Protein AF-A0A2J4ZFV8-F1 (afdb_monomer_lite)

pLDDT: mean 91.6, std 4.91, range [65.31, 98.19]

Foldseek 3Di:
DDPVVVVLVQLVVLLVLLVVQLVVVVVPFQCVVPPPVRVVLHCSVVLLVVLLVCLVLLLLQQQLQLQCVQVCCVVCVVPQCVVLVVLVAQSLLVLLQAAALLSCSLVSSVVSRPPQPLSSCLNNPQSNNQNHCLQRPLLQSCVVPDDPVCLLVSLVVSLLSLLCSLVSSLVVLVCLQVVQDDDPNHGRHRDNCNSVSNCRVSNVVSVVSVVCCVPPVVVSSVVSVVSSVVSSVSSNVSSVQLVCCVPVVDNPDPRGDHQDDDPPDDPPPDQHNSNSSNVSSVSSSRVSSVVVD

Structure (mmCIF, N/CA/C/O backbone):
data_AF-A0A2J4ZFV8-F1
#
_entry.id   AF-A0A2J4ZFV8-F1
#
loop_
_atom_site.group_PDB
_atom_site.id
_atom_site.type_symbol
_atom_site.label_atom_id
_atom_site.label_alt_id
_atom_site.label_comp_id
_atom_site.label_asym_id
_atom_site.label_entity_id
_atom_site.label_seq_id
_atom_site.pdbx_PDB_ins_code
_atom_site.Cartn_x
_atom_site.Cartn_y
_atom_site.Cartn_z
_atom_site.occupancy
_atom_site.B_iso_or_equiv
_atom_site.auth_seq_id
_atom_site.auth_comp_id
_atom_site.auth_asym_id
_atom_site.auth_atom_id
_atom_site.pdbx_PDB_model_num
ATOM 1 N N . MET A 1 1 ? 9.211 25.658 -0.545 1.00 65.31 1 MET A N 1
ATOM 2 C CA . MET A 1 1 ? 8.598 24.538 0.184 1.00 65.31 1 MET A CA 1
ATOM 3 C C . MET A 1 1 ? 7.891 23.654 -0.813 1.00 65.31 1 MET A C 1
ATOM 5 O O . MET A 1 1 ? 7.151 24.180 -1.642 1.00 65.31 1 MET A O 1
ATOM 9 N N . GLY A 1 2 ? 8.170 22.357 -0.785 1.00 84.69 2 GLY A N 1
ATOM 10 C CA . GLY A 1 2 ? 7.476 21.394 -1.640 1.00 84.69 2 GLY A CA 1
ATOM 11 C C . GLY A 1 2 ? 6.013 21.230 -1.218 1.00 84.69 2 GLY A C 1
ATOM 12 O O . GLY A 1 2 ? 5.657 21.511 -0.075 1.00 84.69 2 GLY A O 1
ATOM 13 N N . ILE A 1 3 ? 5.162 20.732 -2.118 1.00 86.56 3 ILE A N 1
ATOM 14 C CA . ILE A 1 3 ? 3.752 20.431 -1.801 1.00 86.56 3 ILE A CA 1
ATOM 15 C C . ILE A 1 3 ? 3.657 19.465 -0.610 1.00 86.56 3 ILE A C 1
ATOM 17 O O . ILE A 1 3 ? 2.840 19.675 0.281 1.00 86.56 3 ILE A O 1
ATOM 21 N N . ASN A 1 4 ? 4.537 18.458 -0.554 1.00 85.56 4 ASN A N 1
ATOM 22 C CA . ASN A 1 4 ? 4.599 17.506 0.556 1.00 85.56 4 ASN A CA 1
ATOM 23 C C . ASN A 1 4 ? 4.828 18.200 1.909 1.00 85.56 4 ASN A C 1
ATOM 25 O O . ASN A 1 4 ? 4.120 17.932 2.871 1.00 85.56 4 ASN A O 1
ATOM 29 N N . GLU A 1 5 ? 5.769 19.146 1.978 1.00 91.31 5 GLU A N 1
ATOM 30 C CA . GLU A 1 5 ? 6.035 19.895 3.211 1.00 91.31 5 GLU A CA 1
ATOM 31 C C . GLU A 1 5 ? 4.803 20.690 3.644 1.00 91.31 5 GLU A C 1
ATOM 33 O O . GLU A 1 5 ? 4.450 20.679 4.817 1.00 91.31 5 GLU A O 1
ATOM 38 N N . ILE A 1 6 ? 4.116 21.340 2.699 1.00 93.56 6 ILE A N 1
ATOM 39 C CA . ILE A 1 6 ? 2.893 22.103 2.980 1.00 93.56 6 ILE A CA 1
ATOM 40 C C . ILE A 1 6 ? 1.808 21.191 3.563 1.00 93.56 6 ILE A C 1
ATOM 42 O O . ILE A 1 6 ? 1.222 21.531 4.589 1.00 93.56 6 ILE A O 1
ATOM 46 N N . ILE A 1 7 ? 1.568 20.030 2.946 1.00 92.44 7 ILE A N 1
ATOM 47 C CA . ILE A 1 7 ? 0.600 19.040 3.441 1.00 92.44 7 ILE A CA 1
ATOM 48 C C . ILE A 1 7 ? 0.978 18.602 4.860 1.00 92.44 7 ILE A C 1
ATOM 50 O O . ILE A 1 7 ? 0.136 18.634 5.757 1.00 92.44 7 ILE A O 1
ATOM 54 N N . MET A 1 8 ? 2.251 18.279 5.088 1.00 94.62 8 MET A N 1
ATOM 55 C CA . MET A 1 8 ? 2.749 17.886 6.405 1.00 94.62 8 MET A CA 1
ATOM 56 C C . MET A 1 8 ? 2.551 18.986 7.452 1.00 94.62 8 MET A C 1
ATOM 58 O O . MET A 1 8 ? 2.075 18.696 8.547 1.00 94.62 8 MET A O 1
ATOM 62 N N . TYR A 1 9 ? 2.836 20.251 7.133 1.00 95.94 9 TYR A N 1
ATOM 63 C CA . TYR A 1 9 ? 2.588 21.367 8.052 1.00 95.94 9 TYR A CA 1
ATOM 64 C C . TYR A 1 9 ? 1.108 21.506 8.414 1.00 95.94 9 TYR A C 1
ATOM 66 O O . TYR A 1 9 ? 0.790 21.723 9.584 1.00 95.94 9 TYR A O 1
ATOM 74 N N . ILE A 1 10 ? 0.207 21.347 7.440 1.00 96.06 10 ILE A N 1
ATOM 75 C CA . ILE A 1 10 ? -1.240 21.388 7.680 1.00 96.06 10 ILE A CA 1
ATOM 76 C C . ILE A 1 10 ? -1.648 20.242 8.614 1.00 96.06 10 ILE A C 1
ATOM 78 O O . ILE A 1 10 ? -2.281 20.485 9.639 1.00 96.06 10 ILE A O 1
ATOM 82 N N . MET A 1 11 ? -1.235 19.006 8.326 1.00 96.94 11 MET A N 1
ATOM 83 C CA . MET A 1 11 ? -1.570 17.847 9.163 1.00 96.94 11 MET A CA 1
ATOM 84 C C . MET A 1 11 ? -1.017 17.990 10.586 1.00 96.94 11 MET A C 1
ATOM 86 O O . MET A 1 11 ? -1.719 17.709 11.557 1.00 96.94 11 MET A O 1
ATOM 90 N N . MET A 1 12 ? 0.217 18.476 10.742 1.00 97.56 12 MET A N 1
ATOM 91 C CA . MET A 1 12 ? 0.819 18.686 12.063 1.00 97.56 12 MET A CA 1
ATOM 92 C C . MET A 1 12 ? 0.141 19.818 12.841 1.00 97.56 12 MET A C 1
ATOM 94 O O . MET A 1 12 ? 0.059 19.754 14.066 1.00 97.56 12 MET A O 1
ATOM 98 N N . PHE A 1 13 ? -0.409 20.824 12.161 1.00 97.75 13 PHE A N 1
ATOM 99 C CA . PHE A 1 13 ? -1.239 21.836 12.811 1.00 97.75 13 PHE A CA 1
ATOM 100 C C . PHE A 1 13 ? -2.512 21.223 13.421 1.00 97.75 13 PHE A C 1
ATOM 102 O O . PHE A 1 13 ? -2.809 21.473 14.591 1.00 97.75 13 PHE A O 1
ATOM 109 N N . PHE A 1 14 ? -3.218 20.359 12.684 1.00 97.94 14 PHE A N 1
ATOM 110 C CA . PHE A 1 14 ? -4.382 19.635 13.214 1.00 97.94 14 PHE A CA 1
ATOM 111 C C . PHE A 1 14 ? -4.015 18.655 14.333 1.00 97.94 14 PHE A C 1
ATOM 113 O O . PHE A 1 14 ? -4.758 18.539 15.307 1.00 97.94 14 PHE A O 1
ATOM 120 N N . MET A 1 15 ? -2.841 18.022 14.256 1.00 98.19 15 MET A N 1
ATOM 121 C CA . MET A 1 15 ? -2.305 17.194 15.341 1.00 98.19 15 MET A CA 1
ATOM 122 C C . MET A 1 15 ? -2.164 17.990 16.647 1.00 98.19 15 MET A C 1
ATOM 124 O O . MET A 1 15 ? -2.574 17.511 17.703 1.00 98.19 15 MET A O 1
ATOM 128 N N . LEU A 1 16 ? -1.647 19.224 16.586 1.00 98.19 16 LEU A N 1
ATOM 129 C CA . LEU A 1 16 ? -1.516 20.085 17.767 1.00 98.19 16 LEU A CA 1
ATOM 130 C C . LEU A 1 16 ? -2.880 20.482 18.349 1.00 98.19 16 LEU A C 1
ATOM 132 O O . LEU A 1 16 ? -3.044 20.463 19.569 1.00 98.19 16 LEU A O 1
ATOM 136 N N . ILE A 1 17 ? -3.866 20.799 17.501 1.00 97.56 17 ILE A N 1
ATOM 137 C CA . ILE A 1 17 ? -5.245 21.073 17.943 1.00 97.56 17 ILE A CA 1
ATOM 138 C C . ILE A 1 17 ? -5.814 19.862 18.687 1.00 97.56 17 ILE A C 1
ATOM 140 O O . ILE A 1 17 ? -6.332 19.991 19.798 1.00 97.56 17 ILE A O 1
ATOM 144 N N . ALA A 1 18 ? -5.673 18.683 18.093 1.00 97.44 18 ALA A N 1
ATOM 145 C CA . ALA A 1 18 ? -6.187 17.441 18.639 1.00 97.44 18 ALA A CA 1
ATOM 146 C C . ALA A 1 18 ? -5.490 17.032 19.942 1.00 97.44 18 ALA A C 1
ATOM 148 O O . ALA A 1 18 ? -6.140 16.563 20.874 1.00 97.44 18 ALA A O 1
ATOM 149 N N . ALA A 1 19 ? -4.183 17.277 20.060 1.00 97.81 19 ALA A N 1
ATOM 150 C CA . ALA A 1 19 ? -3.449 17.082 21.305 1.00 97.81 19 ALA A CA 1
ATOM 151 C C . ALA A 1 19 ? -3.987 17.985 22.430 1.00 97.81 19 ALA A C 1
ATOM 153 O O . ALA A 1 19 ? -4.148 17.527 23.564 1.00 97.81 19 ALA A O 1
ATOM 154 N N . VAL A 1 20 ? -4.320 19.246 22.125 1.00 97.25 20 VAL A N 1
ATOM 155 C CA . VAL A 1 20 ? -4.961 20.160 23.086 1.00 97.25 20 VAL A CA 1
ATOM 156 C C . VAL A 1 20 ? -6.344 19.647 23.487 1.00 97.25 20 VAL A C 1
ATOM 158 O O . VAL A 1 20 ? -6.630 19.569 24.682 1.00 97.25 20 VAL A O 1
ATOM 161 N N . ASP A 1 21 ? -7.186 19.251 22.528 1.00 97.06 21 ASP A N 1
ATOM 162 C CA . ASP A 1 21 ? -8.512 18.688 22.818 1.00 97.06 21 ASP A CA 1
ATOM 163 C C . ASP A 1 21 ? -8.422 17.422 23.682 1.00 97.06 21 ASP A C 1
ATOM 165 O O . ASP A 1 21 ? -9.147 17.287 24.671 1.00 97.06 21 ASP A O 1
ATOM 169 N N . ARG A 1 22 ? -7.468 16.532 23.385 1.00 96.50 22 ARG A N 1
ATOM 170 C CA . ARG A 1 22 ? -7.194 15.320 24.168 1.00 96.50 22 ARG A CA 1
ATOM 171 C C . ARG A 1 22 ? -6.837 15.641 25.618 1.00 96.50 22 ARG A C 1
ATOM 173 O O . ARG A 1 22 ? -7.367 15.005 26.527 1.00 96.50 22 ARG A O 1
ATOM 180 N N . ILE A 1 23 ? -5.964 16.626 25.846 1.00 97.25 23 ILE A N 1
ATOM 181 C CA . ILE A 1 23 ? -5.586 17.068 27.197 1.00 97.25 23 ILE A CA 1
ATOM 182 C C . ILE A 1 23 ? -6.805 17.650 27.918 1.00 97.25 23 ILE A C 1
ATOM 184 O O . ILE A 1 23 ? -7.104 17.241 29.038 1.00 97.25 23 ILE A O 1
ATOM 188 N N . LEU A 1 24 ? -7.538 18.571 27.287 1.00 96.19 24 LEU A N 1
ATOM 189 C CA . LEU A 1 24 ? -8.699 19.228 27.900 1.00 96.19 24 LEU A CA 1
ATOM 190 C C . LEU A 1 24 ? -9.844 18.251 28.190 1.00 96.19 24 LEU A C 1
ATOM 192 O O . LEU A 1 24 ? -10.562 18.418 29.180 1.00 96.19 24 LEU A O 1
ATOM 196 N N . SER A 1 25 ? -9.983 17.201 27.382 1.00 94.56 25 SER A N 1
ATOM 197 C CA . SER A 1 25 ? -10.949 16.122 27.603 1.00 94.56 25 SER A CA 1
ATOM 198 C C . SER A 1 25 ? -10.738 15.414 28.945 1.00 94.56 25 SER A C 1
ATOM 200 O O . SER A 1 25 ? -11.720 15.085 29.608 1.00 94.56 25 SER A O 1
ATOM 202 N N . GLN A 1 26 ? -9.495 15.306 29.432 1.00 94.44 26 GLN A N 1
ATOM 203 C CA . GLN A 1 26 ? -9.196 14.753 30.764 1.00 94.44 26 GLN A CA 1
ATOM 204 C C . GLN A 1 26 ? -9.702 15.634 31.920 1.00 94.44 26 GLN A C 1
ATOM 206 O O . GLN A 1 26 ? -9.881 15.155 33.037 1.00 94.44 26 GLN A O 1
ATOM 211 N N . PHE A 1 27 ? -9.957 16.923 31.670 1.00 94.81 27 PHE A N 1
ATOM 212 C CA . PHE A 1 27 ? -10.371 17.899 32.686 1.00 94.81 27 PHE A CA 1
ATOM 213 C C . PHE A 1 27 ? -11.829 18.370 32.524 1.00 94.81 27 PHE A C 1
ATOM 215 O O . PHE A 1 27 ? -12.259 19.333 33.168 1.00 94.81 27 PHE A O 1
ATOM 222 N N . GLY A 1 28 ? -12.622 17.683 31.697 1.00 88.31 28 GLY A N 1
ATOM 223 C CA . GLY A 1 28 ? -14.044 17.977 31.493 1.00 88.31 28 GLY A CA 1
ATOM 224 C C . GLY A 1 28 ? -14.387 18.658 30.167 1.00 88.31 28 GLY A C 1
ATOM 225 O O . GLY A 1 28 ? -15.415 19.330 30.099 1.00 88.31 28 GLY A O 1
ATOM 226 N N . GLY A 1 29 ? -13.550 18.481 29.141 1.00 92.00 29 GLY A N 1
ATOM 227 C CA . GLY A 1 29 ? -13.872 18.784 27.743 1.00 92.00 29 GLY A CA 1
ATOM 228 C C . GLY A 1 29 ? -13.400 20.158 27.271 1.00 92.00 29 GLY A C 1
ATOM 229 O O . GLY A 1 29 ? -13.446 21.147 28.005 1.00 92.00 29 GLY A O 1
ATOM 230 N N . SER A 1 30 ? -12.977 20.246 26.012 1.00 92.06 30 SER A N 1
ATOM 231 C CA . SER A 1 30 ? -12.508 21.492 25.391 1.00 92.06 30 SER A CA 1
ATOM 232 C C . SER A 1 30 ? -13.572 22.588 25.376 1.00 92.06 30 SER A C 1
ATOM 234 O O . SER A 1 30 ? -13.255 23.745 25.663 1.00 92.06 30 SER A O 1
ATOM 236 N N . ALA A 1 31 ? -14.843 22.245 25.140 1.00 90.94 31 ALA A N 1
ATOM 237 C CA . ALA A 1 31 ? -15.966 23.185 25.179 1.00 90.94 31 ALA A CA 1
ATOM 238 C C . ALA A 1 31 ? -16.099 23.911 26.531 1.00 90.94 31 ALA A C 1
ATOM 240 O O . ALA A 1 31 ? -16.454 25.090 26.570 1.00 90.94 31 ALA A O 1
ATOM 241 N N . ARG A 1 32 ? -15.763 23.245 27.644 1.00 90.00 32 ARG A N 1
ATOM 242 C CA . ARG A 1 32 ? -15.804 23.843 28.987 1.00 90.00 32 ARG A CA 1
ATOM 243 C C . ARG A 1 32 ? -14.728 24.911 29.183 1.00 90.00 32 ARG A C 1
ATOM 245 O O . ARG A 1 32 ? -15.006 25.935 29.799 1.00 90.00 32 ARG A O 1
ATOM 252 N N . PHE A 1 33 ? -13.516 24.677 28.682 1.00 87.19 33 PHE A N 1
ATOM 253 C CA . PHE A 1 33 ? -12.371 25.575 28.889 1.00 87.19 33 PHE A CA 1
ATOM 254 C C . PHE A 1 33 ? -12.272 26.684 27.841 1.00 87.19 33 PHE A C 1
ATOM 256 O O . PHE A 1 33 ? -11.850 27.792 28.160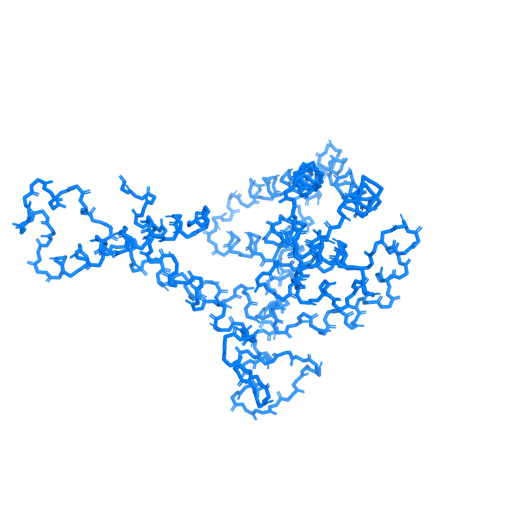 1.00 87.19 33 PHE A O 1
ATOM 263 N N . LEU A 1 34 ? -12.659 26.395 26.597 1.00 90.00 34 LEU A N 1
ATOM 264 C CA . LEU A 1 34 ? -12.475 27.286 25.446 1.00 90.00 34 LEU A CA 1
ATOM 265 C C . LEU A 1 34 ? -13.809 27.770 24.848 1.00 90.00 34 LEU A C 1
ATOM 267 O O . LEU A 1 34 ? -13.831 28.433 23.807 1.00 90.00 34 LEU A O 1
ATOM 271 N N . GLY A 1 35 ? -14.940 27.435 25.476 1.00 91.31 35 GLY A N 1
ATOM 272 C CA . GLY A 1 35 ? -16.271 27.856 25.047 1.00 91.31 35 GLY A CA 1
ATOM 273 C C . GLY A 1 35 ? -16.581 27.426 23.612 1.00 91.31 35 GLY A C 1
ATOM 274 O O . GLY A 1 35 ? -16.469 26.256 23.248 1.00 91.31 35 GLY A O 1
ATOM 275 N N . LYS A 1 36 ? -16.953 28.396 22.767 1.00 88.38 36 LYS A N 1
ATOM 276 C CA . LYS A 1 36 ? -17.312 28.153 21.360 1.00 88.38 36 LYS A CA 1
ATOM 277 C C . LYS A 1 36 ? -16.152 27.578 20.537 1.00 88.38 36 LYS A C 1
ATOM 279 O O . LYS A 1 36 ? -16.405 26.750 19.671 1.00 88.38 36 LYS A O 1
ATOM 284 N N . PHE A 1 37 ? -14.914 27.994 20.816 1.00 86.81 37 PHE A N 1
ATOM 285 C CA . PHE A 1 37 ? -13.726 27.468 20.133 1.00 86.81 37 PHE A CA 1
ATOM 286 C C . PHE A 1 37 ? -13.406 26.037 20.579 1.00 86.81 37 PHE A C 1
ATOM 288 O O . PHE A 1 37 ? -13.017 25.200 19.775 1.00 86.81 37 PHE A O 1
ATOM 295 N N . GLY A 1 38 ? -13.647 25.725 21.854 1.00 86.50 38 GLY A N 1
ATOM 296 C CA . GLY A 1 38 ? -13.553 24.352 22.347 1.00 86.50 38 GLY A CA 1
ATOM 297 C C . GLY A 1 38 ? -14.543 23.429 21.652 1.00 86.50 38 GLY A C 1
ATOM 298 O O . GLY A 1 38 ? -14.173 22.373 21.165 1.00 86.50 38 GLY A O 1
ATOM 299 N N . LYS A 1 39 ? -15.789 23.886 21.497 1.00 90.69 39 LYS A N 1
ATOM 300 C CA . LYS A 1 39 ? -16.825 23.123 20.795 1.00 90.69 39 LYS A CA 1
ATOM 301 C C . LYS A 1 39 ? -16.482 22.828 19.327 1.00 90.69 39 LYS A C 1
ATOM 303 O O . LYS A 1 39 ? -16.933 21.821 18.804 1.00 90.69 39 LYS A O 1
ATOM 308 N N . SER A 1 40 ? -15.711 23.687 18.650 1.00 92.50 40 SER A N 1
ATOM 309 C CA . SER A 1 40 ? -15.298 23.425 17.262 1.00 92.50 40 SER A CA 1
ATOM 310 C C . SER A 1 40 ? -14.192 22.382 17.129 1.00 92.50 40 SER A C 1
ATOM 312 O O . SER A 1 40 ? -13.986 21.910 16.023 1.00 92.50 40 SER A O 1
ATOM 314 N N . ILE A 1 41 ? -13.485 22.044 18.212 1.00 94.06 41 ILE A N 1
ATOM 315 C CA . ILE A 1 41 ? -12.401 21.047 18.194 1.00 94.06 41 ILE A CA 1
ATOM 316 C C . ILE A 1 41 ? -12.745 19.778 18.983 1.00 94.06 41 ILE A C 1
ATOM 318 O O . ILE A 1 41 ? -11.953 18.842 19.018 1.00 94.06 41 ILE A O 1
ATOM 322 N N . GLU A 1 42 ? -13.908 19.747 19.627 1.00 93.94 42 GLU A N 1
ATOM 323 C CA . GLU A 1 42 ? -14.355 18.655 20.485 1.00 93.94 42 GLU A CA 1
ATOM 324 C C . GLU A 1 42 ? -14.413 17.324 19.720 1.00 93.94 42 GLU A C 1
ATOM 326 O O . GLU A 1 42 ? -15.007 17.230 18.647 1.00 93.94 42 GLU A O 1
ATOM 331 N N . GLY A 1 43 ? -13.781 16.289 20.274 1.00 93.88 43 GLY A N 1
ATOM 332 C CA . GLY A 1 43 ? -13.716 14.954 19.673 1.00 93.88 43 GLY A CA 1
ATOM 333 C C . GLY A 1 43 ? -12.471 14.721 18.812 1.00 93.88 43 GLY A C 1
ATOM 334 O O . GLY A 1 43 ? -12.114 13.566 18.565 1.00 93.88 43 GLY A O 1
ATOM 335 N N . SER A 1 44 ? -11.744 15.779 18.435 1.00 96.56 44 SER A N 1
ATOM 336 C CA . SER A 1 44 ? -10.462 15.647 17.729 1.00 96.56 44 SER A CA 1
ATOM 337 C C . SER A 1 44 ? -9.408 14.927 18.574 1.00 96.56 44 SER A C 1
ATOM 339 O O . SER A 1 44 ? -8.593 14.184 18.031 1.00 96.56 44 SER A O 1
ATOM 341 N N . GLY A 1 45 ? -9.474 15.033 19.903 1.00 96.25 45 GLY A N 1
ATOM 342 C CA . GLY A 1 45 ? -8.614 14.284 20.815 1.00 96.25 45 GLY A CA 1
ATOM 343 C C . GLY A 1 45 ? -8.830 12.770 20.756 1.00 96.25 45 GLY A C 1
ATOM 344 O O . GLY A 1 45 ? -7.873 12.015 20.910 1.00 96.25 45 GLY A O 1
ATOM 345 N N . GLY A 1 46 ? -10.055 12.318 20.466 1.00 96.62 46 GLY A N 1
ATOM 346 C CA . GLY A 1 46 ? -10.338 10.904 20.207 1.00 96.62 46 GLY A CA 1
ATOM 347 C C . GLY A 1 46 ? -9.724 10.434 18.888 1.00 96.62 46 GLY A C 1
ATOM 348 O O . GLY A 1 46 ? -9.103 9.378 18.843 1.00 96.62 46 GLY A O 1
ATOM 349 N N . GLN A 1 47 ? -9.805 11.261 17.839 1.00 96.81 47 GLN A N 1
ATOM 350 C CA . GLN A 1 47 ? -9.169 10.985 16.543 1.00 96.81 47 GLN A CA 1
ATOM 351 C C . GLN A 1 47 ? -7.636 10.955 16.629 1.00 96.81 47 GLN A C 1
ATOM 353 O O . GLN A 1 47 ? -6.997 10.160 15.945 1.00 96.81 47 GLN A O 1
ATOM 358 N N . PHE A 1 48 ? -7.036 11.766 17.508 1.00 97.00 48 PHE A N 1
ATOM 359 C CA . PHE A 1 48 ? -5.611 11.676 17.836 1.00 97.00 48 PHE A CA 1
ATOM 360 C C . PHE A 1 48 ? -5.256 10.299 18.413 1.00 97.00 48 PHE A C 1
ATOM 362 O O . PHE A 1 48 ? -4.287 9.677 17.983 1.00 97.00 48 PHE A O 1
ATOM 369 N N . GLU A 1 49 ? -6.030 9.808 19.387 1.00 95.88 49 GLU A N 1
ATOM 370 C CA . GLU A 1 49 ? -5.796 8.485 19.978 1.00 95.88 49 GLU A CA 1
ATOM 371 C C . GLU A 1 49 ? -6.016 7.367 18.964 1.00 95.88 49 GLU A C 1
ATOM 373 O O . GLU A 1 49 ? -5.179 6.475 18.857 1.00 95.88 49 GLU A O 1
ATOM 378 N N . GLU A 1 50 ? -7.090 7.440 18.183 1.00 93.38 50 GLU A N 1
ATOM 379 C CA . GLU A 1 50 ? -7.403 6.464 17.141 1.00 93.38 50 GLU A CA 1
ATOM 380 C C . GLU A 1 50 ? -6.301 6.399 16.075 1.00 93.38 50 GLU A C 1
ATOM 382 O O . GLU A 1 50 ? -5.868 5.306 15.705 1.00 93.38 50 GLU A O 1
ATOM 387 N N . GLY A 1 51 ? -5.774 7.555 15.657 1.00 91.94 51 GLY A N 1
ATOM 388 C CA . GLY A 1 51 ? -4.655 7.643 14.720 1.00 91.94 51 GLY A CA 1
ATOM 389 C C . GLY A 1 51 ? -3.394 6.949 15.238 1.00 91.94 51 GLY A C 1
ATOM 390 O O . GLY A 1 51 ? -2.729 6.242 14.484 1.00 91.94 51 GLY A O 1
ATOM 391 N N . PHE A 1 52 ? -3.086 7.076 16.533 1.00 94.19 52 PHE A N 1
ATOM 392 C CA . PHE A 1 52 ? -1.950 6.365 17.128 1.00 94.19 52 PHE A CA 1
ATOM 393 C C . PHE A 1 52 ? -2.238 4.874 17.350 1.00 94.19 52 PHE A C 1
ATOM 395 O O . PHE A 1 52 ? -1.379 4.029 17.115 1.00 94.19 52 PHE A O 1
ATOM 402 N N . MET A 1 53 ? -3.451 4.526 17.782 1.00 93.94 53 MET A N 1
ATOM 403 C CA . MET A 1 53 ? -3.866 3.139 18.026 1.00 93.94 53 MET A CA 1
ATOM 404 C C . MET A 1 53 ? -3.965 2.319 16.736 1.00 93.94 53 MET A C 1
ATOM 406 O O . MET A 1 53 ? -3.801 1.094 16.777 1.00 93.94 53 MET A O 1
ATOM 410 N N . ALA A 1 54 ? -4.136 2.976 15.584 1.00 89.81 54 ALA A N 1
ATOM 411 C CA . ALA A 1 54 ? -4.041 2.350 14.270 1.00 89.81 54 ALA A CA 1
ATOM 412 C C . ALA A 1 54 ? -2.710 1.602 14.073 1.00 89.81 54 ALA A C 1
ATOM 414 O O . ALA A 1 54 ? -2.690 0.610 13.346 1.00 89.81 54 ALA A O 1
ATOM 415 N N . MET A 1 55 ? -1.637 1.980 14.785 1.00 91.69 55 MET A N 1
ATOM 416 C CA . MET A 1 55 ? -0.343 1.287 14.777 1.00 91.69 55 MET A CA 1
ATOM 417 C C . MET A 1 55 ? -0.475 -0.232 14.970 1.00 91.69 55 MET A C 1
ATOM 419 O O . MET A 1 55 ? 0.215 -0.999 14.302 1.00 91.69 55 MET A O 1
ATOM 423 N N . GLY A 1 56 ? -1.376 -0.690 15.847 1.00 89.56 56 GLY A N 1
ATOM 424 C CA . GLY A 1 56 ? -1.598 -2.121 16.077 1.00 89.56 56 GLY A CA 1
ATOM 425 C C . GLY A 1 56 ? -2.213 -2.829 14.866 1.00 89.56 56 GLY A C 1
ATOM 426 O O . GLY A 1 56 ? -1.754 -3.902 14.473 1.00 89.56 56 GLY A O 1
ATOM 427 N N . ALA A 1 57 ? -3.214 -2.207 14.237 1.00 86.00 57 ALA A N 1
ATOM 428 C CA . ALA A 1 57 ? -3.849 -2.733 13.029 1.00 86.00 57 ALA A CA 1
ATOM 429 C C . ALA A 1 57 ? -2.878 -2.735 11.835 1.00 86.00 57 ALA A C 1
ATOM 431 O O . ALA A 1 57 ? -2.776 -3.739 11.129 1.00 86.00 57 ALA A O 1
ATOM 432 N N . LEU A 1 58 ? -2.109 -1.652 11.665 1.00 87.62 58 LEU A N 1
ATOM 433 C CA . LEU A 1 58 ? -1.021 -1.561 10.686 1.00 87.62 58 LEU A CA 1
ATOM 434 C C . LEU A 1 58 ? 0.023 -2.660 10.930 1.00 87.62 58 LEU A C 1
ATOM 436 O O . LEU A 1 58 ? 0.417 -3.360 10.001 1.00 87.62 58 LEU A O 1
ATOM 440 N N . GLY A 1 59 ? 0.419 -2.871 12.188 1.00 89.88 59 GLY A N 1
ATOM 441 C CA . GLY A 1 59 ? 1.367 -3.908 12.592 1.00 89.88 59 GLY A CA 1
ATOM 442 C C . GLY A 1 59 ? 0.942 -5.313 12.173 1.00 89.88 59 GLY A C 1
ATOM 443 O O . GLY A 1 59 ? 1.733 -6.049 11.580 1.00 89.88 59 GLY A O 1
ATOM 444 N N . LEU A 1 60 ? -0.321 -5.664 12.424 1.00 87.69 60 LEU A N 1
ATOM 445 C CA . LEU A 1 60 ? -0.884 -6.961 12.043 1.00 87.69 60 LEU A CA 1
ATOM 446 C C . LEU A 1 60 ? -0.926 -7.171 10.525 1.00 87.69 60 LEU A C 1
ATOM 448 O O . LEU A 1 60 ? -0.762 -8.302 10.074 1.00 87.69 60 LEU A O 1
ATOM 452 N N . ALA A 1 61 ? -1.137 -6.109 9.745 1.00 82.25 61 ALA A N 1
ATOM 453 C CA . ALA A 1 61 ? -1.219 -6.193 8.289 1.00 82.25 61 ALA A CA 1
ATOM 454 C C . ALA A 1 61 ? 0.158 -6.154 7.599 1.00 82.25 61 ALA A C 1
ATOM 456 O O . ALA A 1 61 ? 0.373 -6.862 6.618 1.00 82.25 61 ALA A O 1
ATOM 457 N N . MET A 1 62 ? 1.095 -5.343 8.096 1.00 87.00 62 MET A N 1
ATOM 458 C CA . MET A 1 62 ? 2.311 -4.988 7.354 1.00 87.00 62 MET A CA 1
ATOM 459 C C . MET A 1 62 ? 3.540 -5.792 7.774 1.00 87.00 62 MET A C 1
ATOM 461 O O . MET A 1 62 ? 4.281 -6.247 6.907 1.00 87.00 62 MET A O 1
ATOM 465 N N . VAL A 1 63 ? 3.770 -6.006 9.078 1.00 91.31 63 VAL A N 1
ATOM 466 C CA . VAL A 1 63 ? 5.055 -6.547 9.577 1.00 91.31 63 VAL A CA 1
ATOM 467 C C . VAL A 1 63 ? 5.395 -7.887 8.931 1.00 91.31 63 VAL A C 1
ATOM 469 O O . VAL A 1 63 ? 6.520 -8.090 8.481 1.00 91.31 63 VAL A O 1
ATOM 472 N N . GLY A 1 64 ? 4.413 -8.788 8.858 1.00 90.88 64 GLY A N 1
ATOM 473 C CA . GLY A 1 64 ? 4.603 -10.110 8.275 1.00 90.88 64 GLY A CA 1
ATOM 474 C C . GLY A 1 64 ? 4.913 -10.078 6.781 1.00 90.88 64 GLY A C 1
ATOM 475 O O . GLY A 1 64 ? 5.816 -10.791 6.349 1.00 90.88 64 GLY A O 1
ATOM 476 N N . MET A 1 65 ? 4.218 -9.238 6.000 1.00 88.19 65 MET A N 1
ATOM 477 C CA . MET A 1 65 ? 4.510 -9.086 4.566 1.00 88.19 65 MET A CA 1
ATOM 478 C C . MET A 1 65 ? 5.881 -8.473 4.335 1.00 88.19 65 MET A C 1
ATOM 480 O O . MET A 1 65 ? 6.637 -8.998 3.523 1.00 88.19 65 MET A O 1
ATOM 484 N N . THR A 1 66 ? 6.206 -7.390 5.043 1.00 88.88 66 THR A N 1
ATOM 485 C CA . THR A 1 66 ? 7.486 -6.695 4.881 1.00 88.88 66 THR A CA 1
ATOM 486 C C . THR A 1 66 ? 8.645 -7.635 5.207 1.00 88.88 66 THR A C 1
ATOM 488 O O . THR A 1 66 ? 9.588 -7.732 4.429 1.00 88.88 66 THR A O 1
ATOM 491 N N . ALA A 1 67 ? 8.542 -8.409 6.294 1.00 91.88 67 ALA A N 1
ATOM 492 C CA . ALA A 1 67 ? 9.557 -9.400 6.653 1.00 91.88 67 ALA A CA 1
ATOM 493 C C . ALA A 1 67 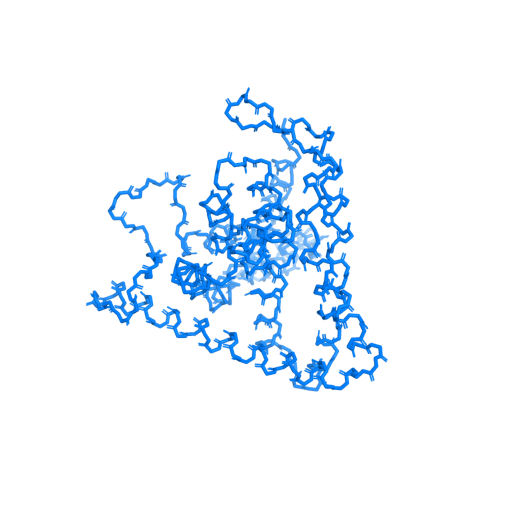? 9.681 -10.532 5.615 1.00 91.88 67 ALA A C 1
ATOM 495 O O . ALA A 1 67 ? 10.781 -11.021 5.354 1.00 91.88 67 ALA A O 1
ATOM 496 N N . LEU A 1 68 ? 8.563 -10.951 5.011 1.00 91.25 68 LEU A N 1
ATOM 497 C CA . LEU A 1 68 ? 8.522 -11.992 3.979 1.00 91.25 68 LEU A CA 1
ATOM 498 C C . LEU A 1 68 ? 8.927 -11.502 2.585 1.00 91.25 68 LEU A C 1
ATOM 500 O O . LEU A 1 68 ? 9.164 -12.344 1.719 1.00 91.25 68 LEU A O 1
ATOM 504 N N . ALA A 1 69 ? 9.009 -10.193 2.338 1.00 86.88 69 ALA A N 1
ATOM 505 C CA . ALA A 1 69 ? 9.240 -9.640 1.005 1.00 86.88 69 ALA A CA 1
ATOM 506 C C . ALA A 1 69 ? 10.461 -10.254 0.282 1.00 86.88 69 ALA A C 1
ATOM 508 O O . ALA A 1 69 ? 10.283 -10.712 -0.853 1.00 86.88 69 ALA A O 1
ATOM 509 N N . PRO A 1 70 ? 11.652 -10.389 0.910 1.00 86.81 70 PRO A N 1
ATOM 510 C CA . PRO A 1 70 ? 12.804 -11.010 0.250 1.00 86.81 70 PRO A CA 1
ATOM 511 C C . PRO A 1 70 ? 12.599 -12.507 -0.018 1.00 86.81 70 PRO A C 1
ATOM 513 O O . PRO A 1 70 ? 13.002 -13.028 -1.057 1.00 86.81 70 PRO A O 1
ATOM 516 N N . VAL A 1 71 ? 11.920 -13.207 0.894 1.00 90.81 71 VAL A N 1
ATOM 517 C CA . VAL A 1 71 ? 11.611 -14.639 0.761 1.00 90.81 71 VAL A CA 1
ATOM 518 C C . VAL A 1 71 ? 10.669 -14.873 -0.420 1.00 90.81 71 VAL A C 1
ATOM 520 O O . VAL A 1 71 ? 10.904 -15.756 -1.244 1.00 90.81 71 VAL A O 1
ATOM 523 N N . LEU A 1 72 ? 9.619 -14.056 -0.540 1.00 87.06 72 LEU A N 1
ATOM 524 C CA . LEU A 1 72 ? 8.670 -14.120 -1.651 1.00 87.06 72 LEU A CA 1
ATOM 525 C C . LEU A 1 72 ? 9.346 -13.794 -2.981 1.00 87.06 72 LEU A C 1
ATOM 527 O O . LEU A 1 72 ? 9.100 -14.486 -3.968 1.00 87.06 72 LEU A O 1
ATOM 531 N N . ALA A 1 73 ? 10.229 -12.796 -3.004 1.00 82.62 73 ALA A N 1
ATOM 532 C CA . ALA A 1 73 ? 11.020 -12.471 -4.181 1.00 82.62 73 ALA A CA 1
ATOM 533 C C . ALA A 1 73 ? 11.903 -13.643 -4.621 1.00 82.62 73 ALA A C 1
ATOM 535 O O . ALA A 1 73 ? 11.922 -13.987 -5.802 1.00 82.62 73 ALA A O 1
ATOM 536 N N . HIS A 1 74 ? 12.579 -14.304 -3.680 1.00 86.88 74 HIS A N 1
ATOM 537 C CA . HIS A 1 74 ? 13.430 -15.445 -3.996 1.00 86.88 74 HIS A CA 1
ATOM 538 C C . HIS A 1 74 ? 12.630 -16.658 -4.499 1.00 86.88 74 HIS A C 1
ATOM 540 O O . HIS A 1 74 ? 13.041 -17.304 -5.463 1.00 86.88 74 HIS A O 1
ATOM 546 N N . LEU A 1 75 ? 11.478 -16.952 -3.885 1.00 89.25 75 LEU A N 1
ATOM 547 C CA . LEU A 1 75 ? 10.633 -18.093 -4.255 1.00 89.25 75 LEU A CA 1
ATOM 548 C C . LEU A 1 75 ? 9.903 -17.888 -5.586 1.00 89.25 75 LEU A C 1
ATOM 550 O O . LEU A 1 75 ? 9.783 -18.824 -6.375 1.00 89.25 75 LEU A O 1
ATOM 554 N N . LEU A 1 76 ? 9.391 -16.682 -5.831 1.00 86.75 76 LEU A N 1
ATOM 555 C CA . LEU A 1 76 ? 8.575 -16.378 -7.010 1.00 86.75 76 LEU A CA 1
ATOM 556 C C . LEU A 1 76 ? 9.425 -15.888 -8.191 1.00 86.75 76 LEU A C 1
ATOM 558 O O . LEU A 1 76 ? 9.046 -16.099 -9.343 1.00 86.75 76 LEU A O 1
ATOM 562 N N . GLY A 1 77 ? 10.597 -15.306 -7.926 1.00 85.69 77 GLY A N 1
ATOM 563 C CA . GLY A 1 77 ? 11.519 -14.754 -8.923 1.00 85.69 77 GLY A CA 1
ATOM 564 C C . GLY A 1 77 ? 11.818 -15.676 -10.112 1.00 85.69 77 GLY A C 1
ATOM 565 O O . GLY A 1 77 ? 11.645 -15.226 -11.243 1.00 85.69 77 GLY A O 1
ATOM 566 N N . PRO A 1 78 ? 12.172 -16.964 -9.920 1.00 88.94 78 PRO A N 1
ATOM 567 C CA . PRO A 1 78 ? 12.489 -17.879 -11.023 1.00 88.94 78 PRO A CA 1
ATOM 568 C C . PRO A 1 78 ? 11.369 -18.065 -12.053 1.00 88.94 78 PRO A C 1
ATOM 570 O O . PRO A 1 78 ? 11.640 -18.423 -13.195 1.00 88.94 78 PRO A O 1
ATOM 573 N N . VAL A 1 79 ? 10.114 -17.842 -11.657 1.00 89.75 79 VAL A N 1
ATOM 574 C CA . VAL A 1 79 ? 8.948 -17.942 -12.546 1.00 89.75 79 VAL A CA 1
ATOM 575 C C . VAL A 1 79 ? 8.538 -16.566 -13.055 1.00 89.75 79 VAL A C 1
ATOM 577 O O . VAL A 1 79 ? 8.206 -16.407 -14.228 1.00 89.75 79 VAL A O 1
ATOM 580 N N . ILE A 1 80 ? 8.556 -15.565 -12.177 1.00 87.06 80 ILE A N 1
ATOM 581 C CA . ILE A 1 80 ? 8.025 -14.243 -12.488 1.00 87.06 80 ILE A CA 1
ATOM 582 C C . ILE A 1 80 ? 8.980 -13.422 -13.355 1.00 87.06 80 ILE A C 1
ATOM 584 O O . ILE A 1 80 ? 8.515 -12.764 -14.281 1.00 87.06 80 ILE A O 1
ATOM 588 N N . ILE A 1 81 ? 10.291 -13.481 -13.107 1.00 89.31 81 ILE A N 1
ATOM 589 C CA . ILE A 1 81 ? 11.280 -12.718 -13.881 1.00 89.31 81 ILE A CA 1
ATOM 590 C C . ILE A 1 81 ? 11.187 -13.078 -15.376 1.00 89.31 81 ILE A C 1
ATOM 592 O O . ILE A 1 81 ? 10.901 -12.173 -16.164 1.00 89.31 81 ILE A O 1
ATOM 596 N N . PRO A 1 82 ? 11.275 -14.365 -15.788 1.00 91.62 82 PRO A N 1
ATOM 597 C CA . PRO A 1 82 ? 11.147 -14.719 -17.202 1.00 91.62 82 PRO A CA 1
ATOM 598 C C . PRO A 1 82 ? 9.785 -14.340 -17.787 1.00 91.62 82 PRO A C 1
ATOM 600 O O . PRO A 1 82 ? 9.700 -13.929 -18.940 1.00 91.62 82 PRO A O 1
ATOM 603 N N . LEU A 1 83 ? 8.708 -14.457 -17.002 1.00 92.31 83 LEU A N 1
ATOM 604 C CA . LEU A 1 83 ? 7.361 -14.115 -17.457 1.00 92.31 83 LEU A CA 1
ATOM 605 C C . LEU A 1 83 ? 7.235 -12.624 -17.801 1.00 92.31 83 LEU A C 1
ATOM 607 O O . LEU A 1 83 ? 6.642 -12.287 -18.825 1.00 92.31 83 LEU A O 1
ATOM 611 N N . TYR A 1 84 ? 7.772 -11.739 -16.959 1.00 92.69 84 TYR A N 1
ATOM 612 C CA . TYR A 1 84 ? 7.726 -10.296 -17.201 1.00 92.69 84 TYR A CA 1
ATOM 613 C C . TYR A 1 84 ? 8.613 -9.914 -18.387 1.00 92.69 84 TYR A C 1
ATOM 615 O O . TYR A 1 84 ? 8.144 -9.212 -19.284 1.00 92.69 84 TYR A O 1
ATOM 623 N N . GLU A 1 85 ? 9.827 -10.464 -18.464 1.00 93.62 85 GLU A N 1
ATOM 624 C CA . GLU A 1 85 ? 10.743 -10.232 -19.587 1.00 93.62 85 GLU A CA 1
ATOM 625 C C . GLU A 1 85 ? 10.151 -10.699 -20.924 1.00 93.62 85 GLU A C 1
ATOM 627 O O . GLU A 1 85 ? 10.236 -9.984 -21.922 1.00 93.62 85 GLU A O 1
ATOM 632 N N . MET A 1 86 ? 9.473 -11.854 -20.953 1.00 94.19 86 MET A N 1
ATOM 633 C CA . MET A 1 86 ? 8.772 -12.355 -22.146 1.00 94.19 86 MET A CA 1
ATOM 634 C C . MET A 1 86 ? 7.667 -11.412 -22.635 1.00 94.19 86 MET A C 1
ATOM 636 O O . MET A 1 86 ? 7.393 -11.356 -23.833 1.00 94.19 86 MET A O 1
ATOM 640 N N . LEU A 1 87 ? 7.022 -10.683 -21.722 1.00 92.88 87 LEU A N 1
ATOM 641 C CA . LEU A 1 87 ? 6.010 -9.674 -22.045 1.00 92.88 87 LEU A CA 1
ATOM 642 C C . LEU A 1 87 ? 6.627 -8.311 -22.407 1.00 92.88 87 LEU A C 1
ATOM 644 O O . LEU A 1 87 ? 5.887 -7.376 -22.712 1.00 92.88 87 LEU A O 1
ATOM 648 N N . GLY A 1 88 ? 7.959 -8.191 -22.380 1.00 91.62 88 GLY A N 1
ATOM 649 C CA . GLY A 1 88 ? 8.684 -6.935 -22.578 1.00 91.62 88 GLY A CA 1
ATOM 650 C C . GLY A 1 88 ? 8.619 -5.988 -21.377 1.00 91.62 88 GLY A C 1
ATOM 651 O O . GLY A 1 88 ? 8.990 -4.825 -21.505 1.00 91.62 88 GLY A O 1
ATOM 652 N N . ALA A 1 89 ? 8.138 -6.459 -20.225 1.00 95.56 89 ALA A N 1
ATOM 653 C CA . ALA A 1 89 ? 8.071 -5.691 -18.990 1.00 95.56 89 ALA A CA 1
ATOM 654 C C . ALA A 1 89 ? 9.319 -5.928 -18.132 1.00 95.56 89 ALA A C 1
ATOM 656 O O . ALA A 1 89 ? 9.892 -7.017 -18.108 1.00 95.56 89 ALA A O 1
ATOM 657 N N . ASN A 1 90 ? 9.716 -4.912 -17.375 1.00 96.06 90 ASN A N 1
ATOM 658 C CA . ASN A 1 90 ? 10.784 -5.032 -16.401 1.00 96.06 90 ASN A CA 1
ATOM 659 C C . ASN A 1 90 ? 10.307 -5.899 -15.210 1.00 96.06 90 ASN A C 1
ATOM 661 O O . ASN A 1 90 ? 9.195 -5.687 -14.708 1.00 96.06 90 ASN A O 1
ATOM 665 N N . PRO A 1 91 ? 11.123 -6.846 -14.710 1.00 94.00 91 PRO A N 1
ATOM 666 C CA . PRO A 1 91 ? 10.770 -7.669 -13.554 1.00 94.00 91 PRO A CA 1
ATOM 667 C C . PRO A 1 91 ? 10.425 -6.882 -12.288 1.00 94.00 91 PRO A C 1
ATOM 669 O O . PRO A 1 91 ? 9.664 -7.376 -11.455 1.00 94.00 91 PRO A O 1
ATOM 672 N N . SER A 1 92 ? 10.915 -5.647 -12.140 1.00 93.88 92 SER A N 1
ATOM 673 C CA . SER A 1 92 ? 10.571 -4.774 -11.013 1.00 93.88 92 SER A CA 1
ATOM 674 C C . SER A 1 92 ? 9.075 -4.559 -10.860 1.00 93.88 92 SER A C 1
ATOM 676 O O . SER A 1 92 ? 8.614 -4.403 -9.730 1.00 93.88 92 SER A O 1
ATOM 678 N N . MET A 1 93 ? 8.294 -4.610 -11.942 1.00 95.38 93 MET A N 1
ATOM 679 C CA . MET A 1 93 ? 6.837 -4.450 -11.914 1.00 95.38 93 MET A CA 1
ATOM 680 C C . MET A 1 93 ? 6.143 -5.514 -11.052 1.00 95.38 93 MET A C 1
ATOM 682 O O . MET A 1 93 ? 5.066 -5.265 -10.503 1.00 95.38 93 MET A O 1
ATOM 686 N N . PHE A 1 94 ? 6.771 -6.676 -10.858 1.00 91.06 94 PHE A N 1
ATOM 687 C CA . PHE A 1 94 ? 6.292 -7.679 -9.913 1.00 91.06 94 PHE A CA 1
ATOM 688 C C . PHE A 1 94 ? 6.258 -7.155 -8.474 1.00 91.06 94 PHE A C 1
ATOM 690 O O . PHE A 1 94 ? 5.279 -7.384 -7.763 1.00 91.06 94 PHE A O 1
ATOM 697 N N . ALA A 1 95 ? 7.288 -6.411 -8.061 1.00 89.31 95 ALA A N 1
ATOM 698 C CA . ALA A 1 95 ? 7.384 -5.872 -6.711 1.00 89.31 95 ALA A CA 1
ATOM 699 C C . ALA A 1 95 ? 6.217 -4.929 -6.403 1.00 89.31 95 ALA A C 1
ATOM 701 O O . ALA A 1 95 ? 5.516 -5.147 -5.422 1.00 89.31 95 ALA A O 1
ATOM 702 N N . GLY A 1 96 ? 5.949 -3.949 -7.276 1.00 89.38 96 GLY A N 1
ATOM 703 C CA . GLY A 1 96 ? 4.826 -3.018 -7.124 1.00 89.38 96 GLY A CA 1
ATOM 704 C C . GLY A 1 96 ? 3.451 -3.668 -7.312 1.00 89.38 96 GLY A C 1
ATOM 705 O O . GLY A 1 96 ? 2.453 -3.159 -6.805 1.00 89.38 96 GLY A O 1
ATOM 706 N N . THR A 1 97 ? 3.382 -4.806 -8.013 1.00 88.94 97 THR A N 1
ATOM 707 C CA . THR A 1 97 ? 2.148 -5.601 -8.108 1.00 88.94 97 THR A CA 1
ATOM 708 C C . THR A 1 97 ? 1.822 -6.267 -6.777 1.00 88.94 97 THR A C 1
ATOM 710 O O . THR A 1 97 ? 0.659 -6.307 -6.389 1.00 88.94 97 THR A O 1
ATOM 713 N N . LEU A 1 98 ? 2.829 -6.819 -6.095 1.00 82.75 98 LEU A N 1
ATOM 714 C CA . LEU A 1 98 ? 2.631 -7.635 -4.900 1.00 82.75 98 LEU A CA 1
ATOM 715 C C . LEU A 1 98 ? 2.664 -6.821 -3.605 1.00 82.75 98 LEU A C 1
ATOM 717 O O . LEU A 1 98 ? 1.883 -7.097 -2.701 1.00 82.75 98 LEU A O 1
ATOM 721 N N . LEU A 1 99 ? 3.575 -5.856 -3.497 1.00 87.25 99 LEU A N 1
ATOM 722 C CA . LEU A 1 99 ? 3.889 -5.146 -2.262 1.00 87.25 99 LEU A CA 1
ATOM 723 C C . LEU A 1 99 ? 3.646 -3.650 -2.412 1.00 87.25 99 LEU A C 1
ATOM 725 O O . LEU A 1 99 ? 3.928 -3.048 -3.449 1.00 87.25 99 LEU A O 1
ATOM 729 N N . ALA A 1 100 ? 3.146 -3.047 -1.336 1.00 90.69 100 ALA A N 1
ATOM 730 C CA . ALA A 1 100 ? 3.050 -1.602 -1.238 1.00 90.69 100 ALA A CA 1
ATOM 731 C C . ALA A 1 100 ? 4.444 -0.960 -1.158 1.00 90.69 100 ALA A C 1
ATOM 733 O O . ALA A 1 100 ? 5.413 -1.592 -0.720 1.00 90.69 100 ALA A O 1
ATOM 734 N N . CYS A 1 101 ? 4.543 0.301 -1.577 1.00 90.44 101 CYS A N 1
ATOM 735 C CA . CYS A 1 101 ? 5.796 1.057 -1.591 1.00 90.44 101 CYS A CA 1
ATOM 736 C C . CYS A 1 101 ? 6.485 1.102 -0.213 1.00 90.44 101 CYS A C 1
ATOM 738 O O . CYS A 1 101 ? 7.703 0.944 -0.131 1.00 90.44 101 CYS A O 1
ATOM 740 N N . ASP A 1 102 ? 5.696 1.224 0.853 1.00 85.88 102 ASP A N 1
ATOM 741 C CA . ASP A 1 102 ? 6.086 1.265 2.266 1.00 85.88 102 ASP A CA 1
ATOM 742 C C . ASP A 1 102 ? 6.200 -0.125 2.924 1.00 85.88 102 ASP A C 1
ATOM 744 O O . ASP A 1 102 ? 6.731 -0.256 4.023 1.00 85.88 102 ASP A O 1
ATOM 748 N N . MET A 1 103 ? 5.776 -1.191 2.240 1.00 84.81 103 MET A N 1
ATOM 749 C CA . MET A 1 103 ? 5.914 -2.584 2.693 1.00 84.81 103 MET A CA 1
ATOM 750 C C . MET A 1 103 ? 7.102 -3.302 2.041 1.00 84.81 103 MET A C 1
ATOM 752 O O . MET A 1 103 ? 7.077 -4.512 1.824 1.00 84.81 103 MET A O 1
ATOM 756 N N . GLY A 1 104 ? 8.139 -2.549 1.670 1.00 80.06 104 GLY A N 1
ATOM 757 C CA . GLY A 1 104 ? 9.333 -3.076 1.004 1.00 80.06 104 GLY A CA 1
ATOM 758 C C . GLY A 1 104 ? 9.220 -3.182 -0.520 1.00 80.06 104 GLY A C 1
ATOM 759 O O . GLY A 1 104 ? 10.223 -3.452 -1.179 1.00 80.06 104 GLY A O 1
ATOM 760 N N . GLY A 1 105 ? 8.050 -2.904 -1.109 1.00 88.94 105 GLY A N 1
ATOM 761 C CA . GLY A 1 105 ? 7.843 -2.961 -2.559 1.00 88.94 105 GLY A CA 1
ATOM 762 C C . GLY A 1 105 ? 8.749 -2.003 -3.331 1.00 88.94 105 GLY A C 1
ATOM 763 O O . GLY A 1 105 ? 9.254 -2.361 -4.393 1.00 88.94 105 GLY A O 1
ATOM 764 N N . PHE A 1 106 ? 9.040 -0.824 -2.772 1.00 89.88 106 PHE A N 1
ATOM 765 C CA . PHE A 1 106 ? 9.963 0.130 -3.389 1.00 89.88 106 PHE A CA 1
ATOM 766 C C . PHE A 1 106 ? 11.408 -0.390 -3.443 1.00 89.88 106 PHE A C 1
ATOM 768 O O . PHE A 1 106 ? 12.076 -0.249 -4.468 1.00 89.88 106 PHE A O 1
ATOM 775 N N . PHE A 1 107 ? 11.891 -1.014 -2.366 1.00 84.12 107 PHE A N 1
ATOM 776 C CA . PHE A 1 107 ? 13.247 -1.566 -2.306 1.00 84.12 107 PHE A CA 1
ATOM 777 C C . PHE A 1 107 ? 13.381 -2.816 -3.173 1.00 84.12 107 PHE A C 1
ATOM 779 O O . PHE A 1 107 ? 14.327 -2.922 -3.948 1.00 84.12 107 PHE A O 1
ATOM 786 N N . LEU A 1 108 ? 12.386 -3.703 -3.138 1.00 85.88 108 LEU A N 1
ATOM 787 C CA . LEU A 1 108 ? 12.372 -4.882 -3.995 1.00 85.88 108 LEU A CA 1
ATOM 788 C C . LEU A 1 108 ? 12.297 -4.506 -5.484 1.00 85.88 108 LEU A C 1
ATOM 790 O O . LEU A 1 108 ? 12.973 -5.110 -6.315 1.00 85.88 108 LEU A O 1
ATOM 794 N N . ALA A 1 109 ? 11.521 -3.474 -5.834 1.00 92.56 109 ALA A N 1
ATOM 795 C CA . ALA A 1 109 ? 11.491 -2.950 -7.196 1.00 92.56 109 ALA A CA 1
ATOM 796 C C . ALA A 1 109 ? 12.880 -2.474 -7.643 1.00 92.56 109 ALA A C 1
ATOM 798 O O . ALA A 1 109 ? 13.246 -2.694 -8.793 1.00 92.56 109 ALA A O 1
ATOM 799 N N . LYS A 1 110 ? 13.667 -1.870 -6.743 1.00 90.50 110 LYS A N 1
ATOM 800 C CA . LYS A 1 110 ? 15.041 -1.437 -7.035 1.00 90.50 110 LYS A CA 1
ATOM 801 C C . LYS A 1 110 ? 15.936 -2.612 -7.405 1.00 90.50 110 LYS A C 1
ATOM 803 O O . LYS A 1 110 ? 16.665 -2.536 -8.390 1.00 90.50 110 LYS A O 1
ATOM 808 N N . GLU A 1 111 ? 15.881 -3.683 -6.618 1.00 85.81 111 GLU A N 1
ATOM 809 C CA . GLU A 1 111 ? 16.697 -4.883 -6.830 1.00 85.81 111 GLU A CA 1
ATOM 810 C C . GLU A 1 111 ? 16.335 -5.585 -8.141 1.00 85.81 111 GLU A C 1
ATOM 812 O O . GLU A 1 111 ? 17.214 -5.965 -8.914 1.00 85.81 111 GLU A O 1
ATOM 817 N N . LEU A 1 112 ? 15.037 -5.697 -8.427 1.00 90.19 112 LEU A N 1
ATOM 818 C CA . LEU A 1 112 ? 14.523 -6.357 -9.627 1.00 90.19 112 LEU A CA 1
ATOM 819 C C . LEU A 1 112 ? 14.601 -5.492 -10.892 1.00 90.19 112 LEU A C 1
ATOM 821 O O . LEU A 1 112 ? 14.432 -6.017 -11.990 1.00 90.19 112 LEU A O 1
ATOM 825 N N . ALA A 1 113 ? 14.857 -4.188 -10.767 1.00 91.94 113 ALA A N 1
ATOM 826 C CA . ALA A 1 113 ? 14.914 -3.285 -11.912 1.00 91.94 113 ALA A CA 1
ATOM 827 C C . ALA A 1 113 ? 16.135 -3.494 -12.811 1.00 91.94 113 ALA A C 1
ATOM 829 O O . ALA A 1 113 ? 16.142 -3.002 -13.940 1.00 91.94 113 ALA A O 1
ATOM 830 N N . GLY A 1 114 ? 17.175 -4.182 -12.326 1.00 87.75 114 GLY A N 1
ATOM 831 C CA . GLY A 1 114 ? 18.379 -4.452 -13.114 1.00 87.75 114 GLY A CA 1
ATOM 832 C C . GLY A 1 114 ? 19.137 -3.187 -13.537 1.00 87.75 114 GLY A C 1
ATOM 833 O O . GLY A 1 114 ? 19.802 -3.186 -14.566 1.00 87.75 114 GLY A O 1
ATOM 834 N N . GLY A 1 115 ? 19.018 -2.099 -12.766 1.00 89.44 115 GLY A N 1
ATOM 835 C CA . GLY A 1 115 ? 19.633 -0.800 -13.068 1.00 89.44 115 GLY A CA 1
ATOM 836 C C . GLY A 1 115 ? 18.744 0.177 -13.846 1.00 89.44 115 GLY A C 1
ATOM 837 O O . GLY A 1 115 ? 19.122 1.338 -13.993 1.00 89.44 115 GLY A O 1
ATOM 838 N N . ASP A 1 116 ? 17.553 -0.236 -14.289 1.00 94.25 116 ASP A N 1
ATOM 839 C CA . ASP A 1 116 ? 16.570 0.667 -14.897 1.00 94.25 116 ASP A CA 1
ATOM 840 C C . ASP A 1 116 ? 15.869 1.512 -13.819 1.00 94.25 116 ASP A C 1
ATOM 842 O O . ASP A 1 116 ? 14.892 1.102 -13.185 1.00 94.25 116 ASP A O 1
ATOM 846 N N . VAL A 1 117 ? 16.388 2.720 -13.595 1.00 95.25 117 VAL A N 1
ATOM 847 C CA . VAL A 1 117 ? 15.870 3.644 -12.577 1.00 95.25 117 VAL A CA 1
ATOM 848 C C . VAL A 1 117 ? 14.425 4.056 -12.868 1.00 95.25 117 VAL A C 1
ATOM 850 O O . VAL A 1 117 ? 13.626 4.171 -11.940 1.00 95.25 117 VAL A O 1
ATOM 853 N N . ALA A 1 118 ? 14.053 4.242 -14.135 1.00 95.81 118 ALA A N 1
ATOM 854 C CA . ALA A 1 118 ? 12.697 4.643 -14.491 1.00 95.81 118 ALA A CA 1
ATOM 855 C C . ALA A 1 118 ? 11.697 3.512 -14.211 1.00 95.81 118 ALA A C 1
ATOM 857 O O . ALA A 1 118 ? 10.652 3.764 -13.609 1.00 95.81 118 ALA A O 1
ATOM 858 N N . ALA A 1 119 ? 12.031 2.262 -14.550 1.00 96.38 119 ALA A N 1
ATOM 859 C CA . ALA A 1 119 ? 11.199 1.109 -14.209 1.00 96.38 119 ALA A CA 1
ATOM 860 C C . ALA A 1 119 ? 11.109 0.887 -12.692 1.00 96.38 119 ALA A C 1
ATOM 862 O O . ALA A 1 119 ? 10.025 0.600 -12.183 1.00 96.38 119 ALA A O 1
ATOM 863 N N . TRP A 1 120 ? 12.212 1.073 -11.958 1.00 95.88 120 TRP A N 1
ATOM 864 C CA . TRP A 1 120 ? 12.208 1.034 -10.493 1.00 95.88 120 TRP A CA 1
ATOM 865 C C . TRP A 1 120 ? 11.209 2.035 -9.907 1.00 95.88 120 TRP A C 1
ATOM 867 O O . TRP A 1 120 ? 10.341 1.637 -9.131 1.00 95.88 120 TRP A O 1
ATOM 877 N N . LEU A 1 121 ? 11.297 3.315 -10.278 1.00 96.25 121 LEU A N 1
ATOM 878 C CA . LEU A 1 121 ? 10.397 4.342 -9.749 1.00 96.25 121 LEU A CA 1
ATOM 879 C C . LEU A 1 121 ? 8.957 4.131 -10.209 1.00 96.25 121 LEU A C 1
ATOM 881 O O . LEU A 1 121 ? 8.029 4.301 -9.419 1.00 96.25 121 LEU A O 1
ATOM 885 N N . TYR A 1 122 ? 8.760 3.713 -11.458 1.00 97.06 122 TYR A N 1
ATOM 886 C CA . TYR A 1 122 ? 7.434 3.432 -11.992 1.00 97.06 122 TYR A CA 1
ATOM 887 C C . TYR A 1 122 ? 6.755 2.281 -11.239 1.00 97.06 122 TYR A C 1
ATOM 889 O O . TYR A 1 122 ? 5.615 2.414 -10.788 1.00 97.06 122 TYR A O 1
ATOM 897 N N . SER A 1 123 ? 7.471 1.177 -11.021 1.00 96.50 123 SER A N 1
ATOM 898 C CA . SER A 1 123 ? 6.967 0.056 -10.231 1.00 96.50 123 SER A CA 1
ATOM 899 C C . SER A 1 123 ? 6.787 0.432 -8.763 1.00 96.50 12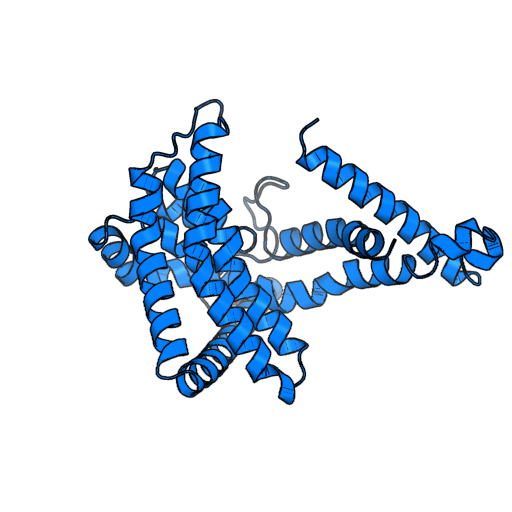3 SER A C 1
ATOM 901 O O . SER A 1 123 ? 5.710 0.262 -8.202 1.00 96.50 123 SER A O 1
ATOM 903 N N . GLY A 1 124 ? 7.836 0.953 -8.132 1.00 93.81 124 GLY A N 1
ATOM 904 C CA . GLY A 1 124 ? 7.899 1.127 -6.688 1.00 93.81 124 GLY A CA 1
ATOM 905 C C . GLY A 1 124 ? 7.036 2.270 -6.165 1.00 93.81 124 GLY A C 1
ATOM 906 O O . GLY A 1 124 ? 6.499 2.145 -5.071 1.00 93.81 124 GLY A O 1
ATOM 907 N N . LEU A 1 125 ? 6.888 3.366 -6.918 1.00 94.69 125 LEU A N 1
ATOM 908 C CA . LEU A 1 125 ? 6.151 4.554 -6.466 1.00 94.69 125 LEU A CA 1
ATOM 909 C C . LEU A 1 125 ? 4.763 4.679 -7.082 1.00 94.69 125 LEU A C 1
ATOM 911 O O . LEU A 1 125 ? 3.858 5.144 -6.401 1.00 94.69 125 LEU A O 1
ATOM 915 N N . ILE A 1 126 ? 4.577 4.298 -8.350 1.00 96.19 126 ILE A N 1
ATOM 916 C CA . ILE A 1 126 ? 3.276 4.442 -9.017 1.00 96.19 126 ILE A CA 1
ATOM 917 C C . ILE A 1 126 ? 2.474 3.153 -8.864 1.00 96.19 126 ILE A C 1
ATOM 919 O O . ILE A 1 126 ? 1.440 3.156 -8.197 1.00 96.19 126 ILE A O 1
ATOM 923 N N . LEU A 1 127 ? 2.956 2.030 -9.409 1.00 96.56 127 LEU A N 1
ATOM 924 C CA . LEU A 1 127 ? 2.223 0.766 -9.294 1.00 96.56 127 LEU A CA 1
ATOM 925 C C . LEU A 1 127 ? 2.116 0.313 -7.829 1.00 96.56 127 LEU A C 1
ATOM 927 O O . LEU A 1 127 ? 1.032 -0.049 -7.373 1.00 96.56 127 LEU A O 1
ATOM 931 N N . GLY A 1 128 ? 3.213 0.410 -7.080 1.00 94.62 128 GLY A N 1
ATOM 932 C CA . GLY A 1 128 ? 3.313 0.066 -5.664 1.00 94.62 128 GLY A CA 1
ATOM 933 C C . GLY A 1 128 ? 2.505 0.971 -4.737 1.00 94.62 128 GLY A C 1
ATOM 934 O O . GLY A 1 128 ? 2.258 0.578 -3.606 1.00 94.62 128 GLY A O 1
ATOM 935 N N . ALA A 1 129 ? 2.039 2.139 -5.188 1.00 93.81 129 ALA A N 1
ATOM 936 C CA . ALA A 1 129 ? 1.091 2.971 -4.437 1.00 93.81 129 ALA A CA 1
ATOM 937 C C . ALA A 1 129 ? -0.377 2.695 -4.804 1.00 93.81 129 ALA A C 1
ATOM 939 O O . ALA A 1 129 ? -1.284 3.220 -4.163 1.00 93.81 129 ALA A O 1
ATOM 940 N N . MET A 1 130 ? -0.628 1.870 -5.824 1.00 94.38 130 MET A N 1
ATOM 941 C CA . MET A 1 130 ? -1.975 1.532 -6.284 1.00 94.38 130 MET A CA 1
ATOM 942 C C . MET A 1 130 ? -2.295 0.054 -6.050 1.00 94.38 130 MET A C 1
ATOM 944 O O . MET A 1 130 ? -3.199 -0.273 -5.283 1.00 94.38 130 MET A O 1
ATOM 948 N N . MET A 1 131 ? -1.552 -0.853 -6.688 1.00 92.31 131 MET A N 1
ATOM 949 C CA . MET A 1 131 ? -1.789 -2.298 -6.620 1.00 92.31 131 MET A CA 1
ATOM 950 C C . MET A 1 131 ? -1.348 -2.873 -5.282 1.00 92.31 131 MET A C 1
ATOM 952 O O . MET A 1 131 ? -2.152 -3.522 -4.613 1.00 92.31 131 MET A O 1
ATOM 956 N N . GLY A 1 132 ? -0.114 -2.576 -4.873 1.00 87.50 132 GLY A N 1
ATOM 957 C CA . GLY A 1 132 ? 0.454 -3.005 -3.599 1.00 87.50 132 GLY A CA 1
ATOM 958 C C . GLY A 1 132 ? -0.492 -2.797 -2.410 1.00 87.50 132 GLY A C 1
ATOM 959 O O . GLY A 1 132 ? -0.970 -3.786 -1.852 1.00 87.50 132 GLY A O 1
ATOM 960 N N . PRO A 1 133 ? -0.855 -1.552 -2.039 1.00 88.81 133 PRO A N 1
ATOM 961 C CA . PRO A 1 133 ? -1.750 -1.308 -0.912 1.00 88.81 133 PRO A CA 1
ATOM 962 C C . PRO A 1 133 ? -3.127 -1.934 -1.128 1.00 88.81 133 PRO A C 1
ATOM 964 O O . PRO A 1 133 ? -3.701 -2.461 -0.182 1.00 88.81 133 PRO A O 1
ATOM 967 N N . THR A 1 134 ? -3.647 -1.985 -2.357 1.00 89.81 134 THR A N 1
ATOM 968 C CA . THR A 1 134 ? -4.925 -2.667 -2.604 1.00 89.81 134 THR A CA 1
ATOM 969 C C . THR A 1 134 ? -4.858 -4.136 -2.178 1.00 89.81 134 THR A C 1
ATOM 971 O O . THR A 1 134 ? -5.760 -4.607 -1.486 1.00 89.81 134 THR A O 1
ATOM 974 N N . LEU A 1 135 ? -3.790 -4.855 -2.538 1.00 86.81 135 LEU A N 1
ATOM 975 C CA . LEU A 1 135 ? -3.659 -6.278 -2.231 1.00 86.81 135 LEU A CA 1
ATOM 976 C C . LEU A 1 135 ? -3.259 -6.544 -0.782 1.00 86.81 135 LEU A C 1
ATOM 978 O O . LEU A 1 135 ? -3.933 -7.319 -0.107 1.00 86.81 135 LEU A O 1
ATOM 982 N N . VAL A 1 136 ? -2.178 -5.928 -0.305 1.00 81.19 136 VAL A N 1
ATOM 983 C CA . VAL A 1 136 ? -1.565 -6.281 0.987 1.00 81.19 136 VAL A CA 1
ATOM 984 C C . VAL A 1 136 ? -2.008 -5.403 2.153 1.00 81.19 136 VAL A C 1
ATOM 986 O O . VAL A 1 136 ? -1.736 -5.750 3.297 1.00 81.19 136 VAL A O 1
ATOM 989 N N . PHE A 1 137 ? -2.747 -4.320 1.894 1.00 82.19 137 PHE A N 1
ATOM 990 C CA . PHE A 1 137 ? -3.291 -3.449 2.937 1.00 82.19 137 PHE A CA 1
ATOM 991 C C . PHE A 1 137 ? -4.819 -3.469 2.986 1.00 82.19 137 PHE A C 1
ATOM 993 O O . PHE A 1 137 ? -5.410 -3.960 3.949 1.00 82.19 137 PHE A O 1
ATOM 1000 N N . SER A 1 138 ? -5.475 -2.965 1.938 1.00 86.50 138 SER A N 1
ATOM 1001 C CA . SER A 1 138 ? -6.921 -2.753 1.920 1.00 86.50 138 SER A CA 1
ATOM 1002 C C . SER A 1 138 ? -7.688 -4.055 2.120 1.00 86.50 138 SER A C 1
ATOM 1004 O O . SER A 1 138 ? -8.656 -4.066 2.871 1.00 86.50 138 SER A O 1
ATOM 1006 N N . ILE A 1 139 ? -7.250 -5.162 1.509 1.00 86.06 139 ILE A N 1
ATOM 1007 C CA . ILE A 1 139 ? -7.916 -6.461 1.669 1.00 86.06 139 ILE A CA 1
ATOM 1008 C C . ILE A 1 139 ? -7.800 -6.992 3.112 1.00 86.06 139 ILE A C 1
ATOM 1010 O O . ILE A 1 139 ? -8.855 -7.227 3.712 1.00 86.06 139 ILE A O 1
ATOM 1014 N N . PRO A 1 140 ? -6.596 -7.191 3.702 1.00 77.81 140 PRO A N 1
ATOM 1015 C CA . PRO A 1 140 ? -6.484 -7.684 5.076 1.00 77.81 140 PRO A CA 1
ATOM 1016 C C . PRO A 1 140 ? -7.173 -6.783 6.102 1.00 77.81 140 PRO A C 1
ATOM 1018 O O . PRO A 1 140 ? -7.940 -7.279 6.928 1.00 77.81 140 PRO A O 1
ATOM 1021 N N . VAL A 1 141 ? -6.941 -5.467 6.026 1.00 79.81 141 VAL A N 1
ATOM 1022 C CA . VAL A 1 141 ? -7.487 -4.504 6.992 1.00 79.81 141 VAL A CA 1
ATOM 1023 C C . VAL A 1 141 ? -9.008 -4.455 6.893 1.00 79.81 141 VAL A C 1
ATOM 1025 O O . VAL A 1 141 ? -9.689 -4.605 7.907 1.00 79.81 141 VAL A O 1
ATOM 1028 N N . ALA A 1 142 ? -9.566 -4.331 5.683 1.00 83.88 142 ALA A N 1
ATOM 1029 C CA . ALA A 1 142 ? -11.015 -4.279 5.523 1.00 83.88 142 ALA A CA 1
ATOM 1030 C C . ALA A 1 142 ? -11.685 -5.584 5.965 1.00 83.88 142 ALA A C 1
ATOM 1032 O O . ALA A 1 142 ? -12.722 -5.532 6.614 1.00 83.88 142 ALA A O 1
ATOM 1033 N N . LEU A 1 143 ? -11.105 -6.758 5.687 1.00 77.75 143 LEU A N 1
ATOM 1034 C CA . LEU A 1 143 ? -11.677 -8.029 6.148 1.00 77.75 143 LEU A CA 1
ATOM 1035 C C . LEU A 1 143 ? -11.619 -8.225 7.663 1.00 77.75 143 LEU A C 1
ATOM 1037 O O . LEU A 1 143 ? -12.461 -8.953 8.196 1.00 77.75 143 LEU A O 1
ATOM 1041 N N . GLY A 1 144 ? -10.642 -7.611 8.332 1.00 70.75 144 GLY A N 1
ATOM 1042 C CA . GLY A 1 144 ? -10.542 -7.608 9.789 1.00 70.75 144 GLY A CA 1
ATOM 1043 C C . GLY A 1 144 ? -11.627 -6.772 10.471 1.00 70.75 144 GLY A C 1
ATOM 1044 O O . GLY A 1 144 ? -11.980 -7.068 11.608 1.00 70.75 144 GLY A O 1
ATOM 1045 N N . ILE A 1 145 ? -12.169 -5.764 9.778 1.00 78.25 145 ILE A N 1
ATOM 1046 C CA . ILE A 1 145 ? -13.109 -4.783 10.346 1.00 78.25 145 ILE A CA 1
ATOM 1047 C C . ILE A 1 145 ? -14.546 -4.996 9.837 1.00 78.25 145 ILE A C 1
ATOM 1049 O O . ILE A 1 145 ? -15.500 -4.757 10.573 1.00 78.25 145 ILE A O 1
ATOM 1053 N N . ILE A 1 146 ? -14.726 -5.446 8.591 1.00 83.56 146 ILE A N 1
ATOM 1054 C CA . ILE A 1 146 ? -16.038 -5.503 7.935 1.00 83.56 146 ILE A CA 1
ATOM 1055 C C . ILE A 1 146 ? -16.935 -6.624 8.473 1.00 83.56 146 ILE A C 1
ATOM 1057 O O . ILE A 1 146 ? -16.495 -7.755 8.719 1.00 83.56 146 ILE A O 1
ATOM 1061 N N . GLU A 1 147 ? -18.235 -6.344 8.551 1.00 87.06 147 GLU A N 1
ATOM 1062 C CA . GLU A 1 147 ? -19.235 -7.351 8.885 1.00 87.06 147 GLU A CA 1
ATOM 1063 C C . GLU A 1 147 ? -19.298 -8.468 7.822 1.00 87.06 147 GLU A C 1
ATOM 1065 O O . GLU A 1 147 ? -19.151 -8.214 6.619 1.00 87.06 147 GLU A O 1
ATOM 1070 N N . PRO A 1 148 ? -19.537 -9.736 8.217 1.00 84.75 148 PRO A N 1
ATOM 1071 C CA . PRO A 1 148 ? -19.594 -10.852 7.273 1.00 84.75 148 PRO A CA 1
ATOM 1072 C C . PRO A 1 148 ? -20.612 -10.685 6.136 1.00 84.75 148 PRO A C 1
ATOM 1074 O O . PRO A 1 148 ? -20.345 -11.156 5.028 1.00 84.75 148 PRO A O 1
ATOM 1077 N N . SER A 1 149 ? -21.740 -10.016 6.392 1.00 88.88 149 SER A N 1
ATOM 1078 C CA . SER A 1 149 ? -22.786 -9.689 5.409 1.00 88.88 149 SER A CA 1
ATOM 1079 C C . SER A 1 149 ? -22.283 -8.797 4.274 1.00 88.88 149 SER A C 1
ATOM 1081 O O . SER A 1 149 ? -22.715 -8.964 3.132 1.00 88.88 149 SER A O 1
ATOM 1083 N N . ASP A 1 150 ? -21.319 -7.919 4.551 1.00 91.62 150 ASP A N 1
ATOM 1084 C CA . ASP A 1 150 ? -20.864 -6.894 3.606 1.00 91.62 150 ASP A CA 1
ATOM 1085 C C . ASP A 1 150 ? -19.613 -7.293 2.816 1.00 91.62 150 ASP A C 1
ATOM 1087 O O . ASP A 1 150 ? -19.203 -6.609 1.873 1.00 91.62 150 ASP A O 1
ATOM 1091 N N . ARG A 1 151 ? -19.037 -8.466 3.108 1.00 86.75 151 ARG A N 1
ATOM 1092 C CA . ARG A 1 151 ? -17.853 -9.000 2.406 1.00 86.75 151 ARG A CA 1
ATOM 1093 C C . ARG A 1 151 ? -18.037 -9.104 0.897 1.00 86.75 151 ARG A C 1
ATOM 1095 O O . ARG A 1 151 ? -17.064 -9.016 0.149 1.00 86.75 151 ARG A O 1
ATOM 1102 N N . ARG A 1 152 ? -19.274 -9.302 0.439 1.00 89.69 152 ARG A N 1
ATOM 1103 C CA . ARG A 1 152 ? -19.614 -9.301 -0.987 1.00 89.69 152 ARG A CA 1
ATOM 1104 C C . ARG A 1 152 ? -19.326 -7.941 -1.627 1.00 89.69 152 ARG A C 1
ATOM 1106 O O . ARG A 1 152 ? -18.702 -7.894 -2.685 1.00 89.69 152 ARG A O 1
ATOM 1113 N N . TYR A 1 153 ? -19.775 -6.858 -0.999 1.00 91.62 153 TYR A N 1
ATOM 1114 C CA . TYR A 1 153 ? -19.597 -5.500 -1.512 1.00 91.62 153 TYR A CA 1
ATOM 1115 C C . TYR A 1 153 ? -18.132 -5.081 -1.472 1.00 91.62 153 TYR A C 1
ATOM 1117 O O . TYR A 1 153 ? -17.644 -4.510 -2.444 1.00 91.62 153 TYR A O 1
ATOM 1125 N N . LEU A 1 154 ? -17.409 -5.463 -0.414 1.00 90.81 154 LEU A N 1
ATOM 1126 C CA . LEU A 1 154 ? -15.960 -5.277 -0.344 1.00 90.81 154 LEU A CA 1
ATOM 1127 C C . LEU A 1 154 ? -15.245 -5.962 -1.512 1.00 90.81 154 LEU A C 1
ATOM 1129 O O . LEU A 1 154 ? -14.464 -5.321 -2.208 1.00 90.81 154 LEU A O 1
ATOM 1133 N N . ALA A 1 155 ? -15.529 -7.245 -1.757 1.00 89.94 155 ALA A N 1
ATOM 1134 C CA . ALA A 1 155 ? -14.903 -7.986 -2.849 1.00 89.94 155 ALA A CA 1
ATOM 1135 C C . ALA A 1 155 ? -15.167 -7.326 -4.210 1.00 89.94 155 ALA A C 1
ATOM 1137 O O . ALA A 1 155 ? -14.245 -7.153 -5.002 1.00 89.94 155 ALA A O 1
ATOM 1138 N N . LEU A 1 156 ? -16.413 -6.917 -4.471 1.00 91.69 156 LEU A N 1
ATOM 1139 C CA . LEU A 1 156 ? -16.774 -6.217 -5.704 1.00 91.69 156 LEU A CA 1
ATOM 1140 C C . LEU A 1 156 ? -16.043 -4.878 -5.842 1.00 91.69 156 LEU A C 1
ATOM 1142 O O . LEU A 1 156 ? -15.493 -4.607 -6.906 1.00 91.69 156 LEU A O 1
ATOM 1146 N N . GLY A 1 157 ? -16.011 -4.071 -4.780 1.00 93.19 157 GLY A N 1
ATOM 1147 C CA . GLY A 1 157 ? -15.330 -2.778 -4.772 1.00 93.19 157 GLY A CA 1
ATOM 1148 C C . GLY A 1 157 ? -13.830 -2.912 -5.025 1.00 93.19 157 GLY A C 1
ATOM 1149 O O . GLY A 1 157 ? -13.292 -2.224 -5.888 1.00 93.19 157 GLY A O 1
ATOM 1150 N N . VAL A 1 158 ? -13.167 -3.851 -4.344 1.00 92.88 158 VAL A N 1
ATOM 1151 C CA . VAL A 1 158 ? -11.730 -4.102 -4.526 1.00 92.88 158 VAL A CA 1
ATOM 1152 C C . VAL A 1 158 ? -11.430 -4.610 -5.935 1.00 92.88 158 VAL A C 1
ATOM 1154 O O . VAL A 1 158 ? -10.547 -4.076 -6.602 1.00 92.88 158 VAL A O 1
ATOM 1157 N N . LEU A 1 159 ? -12.176 -5.606 -6.426 1.00 93.00 159 LEU A N 1
ATOM 1158 C CA . LEU A 1 159 ? -11.960 -6.149 -7.770 1.00 93.00 159 LEU A CA 1
ATOM 1159 C C . LEU A 1 159 ? -12.219 -5.094 -8.855 1.00 93.00 159 LEU A C 1
ATOM 1161 O O . LEU A 1 159 ? -11.449 -5.012 -9.808 1.00 93.00 159 LEU A O 1
ATOM 1165 N N . ALA A 1 160 ? -13.253 -4.262 -8.704 1.00 93.12 160 ALA A N 1
ATOM 1166 C CA . ALA A 1 160 ? -13.503 -3.139 -9.606 1.00 93.12 160 ALA A CA 1
ATOM 1167 C C . ALA A 1 160 ? -12.372 -2.098 -9.547 1.00 93.12 160 ALA A C 1
ATOM 1169 O O . ALA A 1 160 ? -11.930 -1.623 -10.592 1.00 93.12 160 ALA A O 1
ATOM 1170 N N . GLY A 1 161 ? -11.854 -1.800 -8.352 1.00 93.25 161 GLY A N 1
ATOM 1171 C CA . GLY A 1 161 ? -10.684 -0.943 -8.162 1.00 93.25 161 GLY A CA 1
ATOM 1172 C C . GLY A 1 161 ? -9.469 -1.459 -8.933 1.00 93.25 161 GLY A C 1
ATOM 1173 O O . GLY A 1 161 ? -8.893 -0.711 -9.724 1.00 93.25 161 GLY A O 1
ATOM 1174 N N . ILE A 1 162 ? -9.155 -2.754 -8.808 1.00 93.25 162 ILE A N 1
ATOM 1175 C CA . ILE A 1 162 ? -8.040 -3.409 -9.515 1.00 93.25 162 ILE A CA 1
ATOM 1176 C C . ILE A 1 162 ? -8.142 -3.230 -11.034 1.00 93.25 162 ILE A C 1
ATOM 1178 O O . ILE A 1 162 ? -7.137 -2.949 -11.686 1.00 93.25 162 ILE A O 1
ATOM 1182 N N . VAL A 1 163 ? -9.347 -3.318 -11.608 1.00 95.62 163 VAL A N 1
ATOM 1183 C CA . VAL A 1 163 ? -9.562 -3.109 -13.053 1.00 95.62 163 VAL A CA 1
ATOM 1184 C C . VAL A 1 163 ? -9.133 -1.707 -13.503 1.00 95.62 163 VAL A C 1
ATOM 1186 O O . VAL A 1 163 ? -8.671 -1.537 -14.630 1.00 95.62 163 VAL A O 1
ATOM 1189 N N . THR A 1 164 ? -9.257 -0.700 -12.637 1.00 95.50 164 THR A N 1
ATOM 1190 C CA . THR A 1 164 ? -8.928 0.699 -12.963 1.00 95.50 164 THR A CA 1
ATOM 1191 C C . THR A 1 164 ? -7.466 1.075 -12.714 1.00 95.50 164 THR A C 1
ATOM 1193 O O . THR A 1 164 ? -7.009 2.096 -13.231 1.00 95.50 164 THR A O 1
ATOM 1196 N N . ILE A 1 165 ? -6.702 0.249 -11.989 1.00 96.19 165 ILE A N 1
ATOM 1197 C CA . ILE A 1 165 ? -5.300 0.526 -11.633 1.00 96.19 165 ILE A CA 1
ATOM 1198 C C . ILE A 1 165 ? -4.413 0.822 -12.849 1.00 96.19 165 ILE A C 1
ATOM 1200 O O . ILE A 1 165 ? -3.697 1.823 -12.794 1.00 96.19 165 ILE A O 1
ATOM 1204 N N . PRO A 1 166 ? -4.460 0.055 -13.961 1.00 96.19 166 PRO A N 1
ATOM 1205 C CA . PRO A 1 166 ? -3.636 0.365 -15.127 1.00 96.19 166 PRO A CA 1
ATOM 1206 C C . PRO A 1 166 ? -3.865 1.775 -15.671 1.00 96.19 166 PRO A C 1
ATOM 1208 O O . PRO A 1 166 ? -2.920 2.435 -16.087 1.00 96.19 166 PRO A O 1
ATOM 1211 N N . ILE A 1 167 ? -5.108 2.264 -15.637 1.00 96.19 167 ILE A N 1
ATOM 1212 C CA . ILE A 1 167 ? -5.449 3.607 -16.121 1.00 96.19 167 ILE A CA 1
ATOM 1213 C C . ILE A 1 167 ? -4.773 4.659 -15.237 1.00 96.19 167 ILE A C 1
ATOM 1215 O O . ILE A 1 167 ? -4.153 5.588 -15.754 1.00 96.19 167 ILE A O 1
ATOM 1219 N N . GLY A 1 168 ? -4.840 4.491 -13.913 1.00 96.44 168 GLY A N 1
ATOM 1220 C CA . GLY A 1 168 ? -4.157 5.386 -12.980 1.00 96.44 168 GLY A CA 1
ATOM 1221 C C . GLY A 1 168 ? -2.634 5.305 -13.085 1.00 96.44 168 GLY A C 1
ATOM 1222 O O . GLY A 1 168 ? -1.975 6.339 -13.052 1.00 96.44 168 GLY A O 1
ATOM 1223 N N . CYS A 1 169 ? -2.069 4.118 -13.317 1.00 96.88 169 CYS A N 1
ATOM 1224 C CA . CYS A 1 169 ? -0.631 3.953 -13.531 1.00 96.88 169 CYS A CA 1
ATOM 1225 C C . CYS A 1 169 ? -0.161 4.607 -14.836 1.00 96.88 169 CYS A C 1
ATOM 1227 O O . CYS A 1 169 ? 0.909 5.214 -14.866 1.00 96.88 169 CYS A O 1
ATOM 1229 N N . ILE A 1 170 ? -0.941 4.517 -15.918 1.00 97.00 170 ILE A N 1
ATOM 1230 C CA . ILE A 1 170 ? -0.641 5.210 -17.178 1.00 97.00 170 ILE A CA 1
ATOM 1231 C C . ILE A 1 170 ? -0.717 6.722 -16.959 1.00 97.00 170 ILE A C 1
ATOM 1233 O O . ILE A 1 170 ? 0.218 7.427 -17.323 1.00 97.00 170 ILE A O 1
ATOM 1237 N N . ALA A 1 171 ? -1.775 7.223 -16.317 1.00 96.94 171 ALA A N 1
ATOM 1238 C CA . ALA A 1 171 ? -1.910 8.646 -16.011 1.00 96.94 171 ALA A CA 1
ATOM 1239 C C . ALA A 1 171 ? -0.754 9.160 -15.132 1.00 96.94 171 ALA A C 1
ATOM 1241 O O . ALA A 1 171 ? -0.143 10.175 -15.459 1.00 96.94 171 ALA A O 1
ATOM 1242 N N . GLY A 1 172 ? -0.403 8.433 -14.067 1.00 95.81 172 GLY A N 1
ATOM 1243 C CA . GLY A 1 172 ? 0.730 8.755 -13.198 1.00 95.81 172 GLY A CA 1
ATOM 1244 C C . GLY A 1 172 ? 2.066 8.719 -13.938 1.00 95.81 172 GLY A C 1
ATOM 1245 O O . GLY A 1 172 ? 2.880 9.622 -13.772 1.00 95.81 172 GLY A O 1
ATOM 1246 N N . GLY A 1 173 ? 2.263 7.736 -14.821 1.00 95.62 173 GLY A N 1
ATOM 1247 C CA . GLY A 1 173 ? 3.434 7.654 -15.692 1.00 95.62 173 GLY A CA 1
ATOM 1248 C C . GLY A 1 173 ? 3.544 8.858 -16.623 1.00 95.62 173 GLY A C 1
ATOM 1249 O O . GLY A 1 173 ? 4.604 9.469 -16.696 1.00 95.62 173 GLY A O 1
ATOM 1250 N N . LEU A 1 174 ? 2.445 9.247 -17.278 1.00 96.00 174 LEU A N 1
ATOM 1251 C CA . LEU A 1 174 ? 2.396 10.421 -18.154 1.00 96.00 174 LEU A CA 1
ATOM 1252 C C . LEU A 1 174 ? 2.717 11.711 -17.394 1.00 96.00 174 LEU A C 1
ATOM 1254 O O . LEU A 1 174 ? 3.471 12.536 -17.897 1.00 96.00 174 LEU A O 1
ATOM 1258 N N . VAL A 1 175 ? 2.199 11.878 -16.174 1.00 95.50 175 VAL A N 1
ATOM 1259 C CA . VAL A 1 175 ? 2.566 13.012 -15.311 1.00 95.50 175 VAL A CA 1
ATOM 1260 C C . VAL A 1 175 ? 4.054 12.962 -14.959 1.00 95.50 175 VAL A C 1
ATOM 1262 O O . VAL A 1 175 ? 4.732 13.987 -15.050 1.00 95.50 175 VAL A O 1
ATOM 1265 N N . ALA A 1 176 ? 4.592 11.784 -14.628 1.00 94.25 176 ALA A N 1
ATOM 1266 C CA . ALA A 1 176 ? 6.008 11.612 -14.308 1.00 94.25 176 ALA A CA 1
ATOM 1267 C C . ALA A 1 176 ? 6.928 12.010 -15.479 1.00 94.25 176 ALA A C 1
ATOM 1269 O O . ALA A 1 176 ? 7.961 12.631 -15.232 1.00 94.25 176 ALA A O 1
ATOM 1270 N N . MET A 1 177 ? 6.520 11.774 -16.738 1.00 94.12 177 MET A N 1
ATOM 1271 C CA . MET A 1 177 ? 7.270 12.211 -17.933 1.00 94.12 177 MET A CA 1
ATOM 1272 C C . MET A 1 177 ? 7.553 13.718 -17.951 1.00 94.12 177 MET A C 1
ATOM 1274 O O . MET A 1 177 ? 8.593 14.145 -18.442 1.00 94.12 177 MET A O 1
ATOM 1278 N N . TYR A 1 178 ? 6.629 14.526 -17.426 1.00 92.00 178 TYR A N 1
ATOM 1279 C CA . TYR A 1 178 ? 6.716 15.990 -17.447 1.00 92.00 178 TYR A CA 1
ATOM 1280 C C . TYR A 1 178 ? 7.091 16.595 -16.091 1.00 92.00 178 TYR A C 1
ATOM 1282 O O . TYR A 1 178 ? 7.176 17.815 -15.969 1.00 92.00 178 TYR A O 1
ATOM 1290 N N . SER A 1 179 ? 7.313 15.765 -15.069 1.00 88.50 179 SER A N 1
ATOM 1291 C CA . SER A 1 179 ? 7.547 16.231 -13.696 1.00 88.50 179 SER A CA 1
ATOM 1292 C C . SER A 1 179 ? 9.006 16.592 -13.407 1.00 88.50 179 SER A C 1
ATOM 1294 O O . SER A 1 179 ? 9.287 17.102 -12.327 1.00 88.50 179 SER A O 1
ATOM 1296 N N . GLY A 1 180 ? 9.931 16.334 -14.342 1.00 88.06 180 GLY A N 1
ATOM 1297 C CA . GLY A 1 180 ? 11.357 16.617 -14.146 1.00 88.06 180 GLY A CA 1
ATOM 1298 C C . GLY A 1 180 ? 11.949 15.838 -12.969 1.00 88.06 180 GLY A C 1
ATOM 1299 O O . GLY A 1 180 ? 12.673 16.402 -12.158 1.00 88.06 180 GLY A O 1
ATOM 1300 N N . VAL A 1 181 ? 11.572 14.562 -12.827 1.00 90.25 181 VAL A N 1
ATOM 1301 C CA . VAL A 1 181 ? 12.043 13.708 -11.730 1.00 90.25 181 VAL A CA 1
ATOM 1302 C C . VAL A 1 181 ? 13.548 13.496 -11.859 1.00 90.25 181 VAL A C 1
ATOM 1304 O O . VAL A 1 181 ? 14.029 13.104 -12.919 1.00 90.25 181 VAL A O 1
ATOM 1307 N N . GLU A 1 182 ? 14.280 13.698 -10.768 1.00 90.62 182 GLU A N 1
ATOM 1308 C CA . GLU A 1 182 ? 15.726 13.497 -10.709 1.00 90.62 182 GLU A CA 1
ATOM 1309 C C . GLU A 1 182 ? 16.096 12.564 -9.554 1.00 90.62 182 GLU A C 1
ATOM 1311 O O . GLU A 1 182 ? 15.525 12.634 -8.464 1.00 90.62 182 GLU A O 1
ATOM 1316 N N . ILE A 1 183 ? 17.095 11.712 -9.776 1.00 88.00 183 ILE A N 1
ATOM 1317 C CA . ILE A 1 183 ? 17.763 10.940 -8.726 1.00 88.00 183 ILE A CA 1
ATOM 1318 C C . ILE A 1 183 ? 19.243 11.276 -8.753 1.00 88.00 183 ILE A C 1
ATOM 1320 O O . ILE A 1 183 ? 19.897 11.145 -9.783 1.00 88.00 183 ILE A O 1
ATOM 1324 N N . ASN A 1 184 ? 19.783 11.699 -7.607 1.00 85.88 184 ASN A N 1
ATOM 1325 C CA . ASN A 1 184 ? 21.190 12.090 -7.463 1.00 85.88 184 ASN A CA 1
ATOM 1326 C C . ASN A 1 184 ? 21.635 13.141 -8.504 1.00 85.88 184 ASN A C 1
ATOM 1328 O O . ASN A 1 184 ? 22.756 13.091 -9.007 1.00 85.88 184 ASN A O 1
ATOM 1332 N N . GLY A 1 185 ? 20.737 14.070 -8.854 1.00 84.50 185 GLY A N 1
ATOM 1333 C CA . GLY A 1 185 ? 20.976 15.109 -9.863 1.00 84.50 185 GLY A CA 1
ATOM 1334 C C . GLY A 1 185 ? 21.018 14.602 -11.309 1.00 84.50 185 GLY A C 1
ATOM 1335 O O . GLY A 1 185 ? 21.478 15.327 -12.186 1.00 84.50 185 GLY A O 1
ATOM 1336 N N . GLN A 1 186 ? 20.589 13.362 -11.566 1.00 88.12 186 GLN A N 1
ATOM 1337 C CA . GLN A 1 186 ? 20.399 12.823 -12.912 1.00 88.12 186 GLN A CA 1
ATOM 1338 C C . GLN A 1 186 ? 18.902 12.754 -13.235 1.00 88.12 186 GLN A C 1
ATOM 1340 O O . GLN A 1 186 ? 18.147 12.195 -12.430 1.00 88.12 186 GLN A O 1
ATOM 1345 N N . PRO A 1 187 ? 18.459 13.282 -14.389 1.00 91.62 187 PRO A N 1
ATOM 1346 C CA . PRO A 1 187 ? 17.064 13.199 -14.795 1.00 91.62 187 PRO A CA 1
ATOM 1347 C C . PRO A 1 187 ? 16.669 11.748 -15.062 1.00 91.62 187 PRO A C 1
ATOM 1349 O O . PRO A 1 187 ? 17.407 10.981 -15.682 1.00 91.62 187 PRO A O 1
ATOM 1352 N N . VAL A 1 188 ? 15.484 11.374 -14.591 1.00 94.00 188 VAL A N 1
ATOM 1353 C CA . VAL A 1 188 ? 14.882 10.068 -14.843 1.00 94.00 188 VAL A CA 1
ATOM 1354 C C . VAL A 1 188 ? 13.869 10.221 -15.967 1.00 94.00 188 VAL A C 1
ATOM 1356 O O . VAL A 1 188 ? 12.809 10.825 -15.800 1.00 94.00 188 VAL A O 1
ATOM 1359 N N . GLU A 1 189 ? 14.196 9.664 -17.128 1.00 92.56 189 GLU A N 1
ATOM 1360 C CA . GLU A 1 189 ? 13.328 9.734 -18.298 1.00 92.56 189 GLU A CA 1
ATOM 1361 C C . GLU A 1 189 ? 12.278 8.621 -18.276 1.00 92.56 189 GLU A C 1
ATOM 1363 O O . GLU A 1 189 ? 12.552 7.451 -18.551 1.00 92.56 189 GLU A O 1
ATOM 1368 N N . PHE A 1 190 ? 11.031 8.997 -18.000 1.00 95.50 190 PHE A N 1
ATOM 1369 C CA . PHE A 1 190 ? 9.888 8.123 -18.235 1.00 95.50 190 PHE A CA 1
ATOM 1370 C C . PHE A 1 190 ? 9.506 8.216 -19.713 1.00 95.50 190 PHE A C 1
ATOM 1372 O O . PHE A 1 190 ? 8.997 9.236 -20.170 1.00 95.50 190 PHE A O 1
ATOM 1379 N N . THR A 1 191 ? 9.761 7.163 -20.490 1.00 95.31 191 THR A N 1
ATOM 1380 C CA . THR A 1 191 ? 9.336 7.115 -21.896 1.00 95.31 191 THR A CA 1
ATOM 1381 C C . THR A 1 191 ? 7.944 6.502 -22.023 1.00 95.31 191 THR A C 1
ATOM 1383 O O . THR A 1 191 ? 7.529 5.666 -21.219 1.00 95.31 191 THR A O 1
ATOM 1386 N N . PHE A 1 192 ? 7.222 6.863 -23.085 1.00 95.25 192 PHE A N 1
ATOM 1387 C CA . PHE A 1 192 ? 5.916 6.267 -23.374 1.00 95.25 192 PHE A CA 1
ATOM 1388 C C . PHE A 1 192 ? 6.000 4.741 -23.555 1.00 95.25 192 PHE A C 1
ATOM 1390 O O . PHE A 1 192 ? 5.127 4.008 -23.094 1.00 95.25 192 PHE A O 1
ATOM 1397 N N . ALA A 1 193 ? 7.085 4.258 -24.174 1.00 94.50 193 ALA A N 1
ATOM 1398 C CA . ALA A 1 193 ? 7.351 2.831 -24.326 1.00 94.50 193 ALA A CA 1
ATOM 1399 C C . ALA A 1 193 ? 7.519 2.139 -22.966 1.00 94.50 193 ALA A C 1
ATOM 1401 O O . ALA A 1 193 ? 6.879 1.116 -22.732 1.00 94.50 193 ALA A O 1
ATOM 1402 N N . LEU A 1 194 ? 8.305 2.728 -22.055 1.00 95.56 194 LEU A N 1
ATOM 1403 C CA . LEU A 1 194 ? 8.509 2.202 -20.705 1.00 95.56 194 LEU A CA 1
ATOM 1404 C C . LEU A 1 194 ? 7.189 2.100 -19.940 1.00 95.56 194 LEU A C 1
ATOM 1406 O O . LEU A 1 194 ? 6.913 1.060 -19.351 1.00 95.56 194 LEU A O 1
ATOM 1410 N N . ILE A 1 195 ? 6.359 3.144 -19.983 1.00 96.44 195 ILE A N 1
ATOM 1411 C CA . ILE A 1 195 ? 5.055 3.170 -19.304 1.00 96.44 195 ILE A CA 1
ATOM 1412 C C . ILE A 1 195 ? 4.148 2.063 -19.847 1.00 96.44 195 ILE A C 1
ATOM 1414 O O . ILE A 1 195 ? 3.616 1.263 -19.079 1.00 96.44 195 ILE A O 1
ATOM 1418 N N . LEU A 1 196 ? 3.977 1.987 -21.170 1.00 95.50 196 LEU A N 1
ATOM 1419 C CA . LEU A 1 196 ? 3.045 1.032 -21.766 1.00 95.50 196 LEU A CA 1
ATOM 1420 C C . LEU A 1 196 ? 3.516 -0.417 -21.647 1.00 95.50 196 LEU A C 1
ATOM 1422 O O . LEU A 1 196 ? 2.703 -1.269 -21.295 1.00 95.50 196 LEU A O 1
ATOM 1426 N N . MET A 1 197 ? 4.796 -0.707 -21.905 1.00 95.19 197 MET A N 1
ATOM 1427 C CA . MET A 1 197 ? 5.320 -2.077 -21.833 1.00 95.19 197 MET A CA 1
ATOM 1428 C C . MET A 1 197 ? 5.229 -2.638 -20.415 1.00 95.19 197 MET A C 1
ATOM 1430 O O . MET A 1 197 ? 4.725 -3.741 -20.213 1.00 95.19 197 MET A O 1
ATOM 1434 N N . ASN A 1 198 ? 5.611 -1.842 -19.416 1.00 96.00 198 ASN A N 1
ATOM 1435 C CA . ASN A 1 198 ? 5.518 -2.249 -18.018 1.00 96.00 198 ASN A CA 1
ATOM 1436 C C . ASN A 1 198 ? 4.078 -2.408 -17.517 1.00 96.00 198 ASN A C 1
ATOM 1438 O O . ASN A 1 198 ? 3.843 -3.104 -16.530 1.00 96.00 198 ASN A O 1
ATOM 1442 N N . MET A 1 199 ? 3.105 -1.797 -18.195 1.00 95.31 199 MET A N 1
ATOM 1443 C CA . MET A 1 199 ? 1.687 -1.966 -17.888 1.00 95.31 199 MET A CA 1
ATOM 1444 C C . MET A 1 199 ? 1.050 -3.185 -18.552 1.00 95.31 199 MET A C 1
ATOM 1446 O O . MET A 1 199 ? -0.044 -3.563 -18.137 1.00 95.31 199 MET A O 1
ATOM 1450 N N . ILE A 1 200 ? 1.702 -3.846 -19.517 1.00 95.19 200 ILE A N 1
ATOM 1451 C CA . ILE A 1 200 ? 1.147 -5.035 -20.191 1.00 95.19 200 ILE A CA 1
ATOM 1452 C C . ILE A 1 200 ? 0.742 -6.130 -19.187 1.00 95.19 200 ILE A C 1
ATOM 1454 O O . ILE A 1 200 ? -0.413 -6.564 -19.246 1.00 95.19 200 ILE A O 1
ATOM 1458 N N . PRO A 1 201 ? 1.595 -6.557 -18.229 1.00 93.25 201 PRO A N 1
ATOM 1459 C CA . PRO A 1 201 ? 1.216 -7.601 -17.274 1.00 93.25 201 PRO A CA 1
ATOM 1460 C C . PRO A 1 201 ? 0.007 -7.198 -16.418 1.00 93.25 201 PRO A C 1
ATOM 1462 O O . PRO A 1 201 ? -0.919 -7.986 -16.221 1.00 93.25 201 PRO A O 1
ATOM 1465 N N . VAL A 1 202 ? -0.024 -5.942 -15.963 1.00 93.81 202 VAL A N 1
ATOM 1466 C CA . VAL A 1 202 ? -1.097 -5.405 -15.113 1.00 93.81 202 VAL A CA 1
ATOM 1467 C C . VAL A 1 202 ? -2.409 -5.283 -15.897 1.00 93.81 202 VAL A C 1
ATOM 1469 O O . VAL A 1 202 ? -3.471 -5.632 -15.385 1.00 93.81 202 VAL A O 1
ATOM 1472 N N . LEU A 1 203 ? -2.346 -4.855 -17.162 1.00 95.44 203 LEU A N 1
ATOM 1473 C CA . LEU A 1 203 ? -3.492 -4.783 -18.071 1.00 95.44 203 LEU A CA 1
ATOM 1474 C C . LEU A 1 203 ? -4.094 -6.162 -18.334 1.00 95.44 203 LEU A C 1
ATOM 1476 O O . LEU A 1 203 ? -5.317 -6.294 -18.322 1.00 95.44 203 LEU A O 1
ATOM 1480 N N . ILE A 1 204 ? -3.265 -7.190 -18.530 1.00 94.69 204 ILE A N 1
ATOM 1481 C CA . ILE A 1 204 ? -3.744 -8.568 -18.699 1.00 94.69 204 ILE A CA 1
ATOM 1482 C C . ILE A 1 204 ? -4.552 -8.988 -17.467 1.00 94.69 204 ILE A C 1
ATOM 1484 O O . ILE A 1 204 ? -5.686 -9.450 -17.609 1.00 94.69 204 ILE A O 1
ATOM 1488 N N . VAL A 1 205 ? -4.017 -8.771 -16.262 1.00 92.62 205 VAL A N 1
ATOM 1489 C CA . VAL A 1 205 ? -4.724 -9.089 -15.010 1.00 92.62 205 VAL A CA 1
ATOM 1490 C C . VAL A 1 205 ? -6.028 -8.296 -14.898 1.00 92.62 205 VAL A C 1
ATOM 1492 O O . VAL A 1 205 ? -7.075 -8.885 -14.632 1.00 92.62 205 VAL A O 1
ATOM 1495 N N . ALA A 1 206 ? -6.003 -6.989 -15.157 1.00 94.94 206 ALA A N 1
ATOM 1496 C CA . ALA A 1 206 ? -7.189 -6.136 -15.102 1.00 94.94 206 ALA A CA 1
ATOM 1497 C C . ALA A 1 206 ? -8.282 -6.591 -16.082 1.00 94.94 206 ALA A C 1
ATOM 1499 O O . ALA A 1 206 ? -9.451 -6.677 -15.705 1.00 94.94 206 ALA A O 1
ATOM 1500 N N . VAL A 1 207 ? -7.919 -6.947 -17.318 1.00 96.44 207 VAL A N 1
ATOM 1501 C CA . VAL A 1 207 ? -8.862 -7.471 -18.316 1.00 96.44 207 VAL A CA 1
ATOM 1502 C C . VAL A 1 207 ? -9.435 -8.814 -17.866 1.00 96.44 207 VAL A C 1
ATOM 1504 O O . VAL A 1 207 ? -10.648 -9.005 -17.940 1.00 96.44 207 VAL A O 1
ATOM 1507 N N . LEU A 1 208 ? -8.611 -9.729 -17.349 1.00 95.50 208 LEU A N 1
ATOM 1508 C CA . LEU A 1 208 ? -9.085 -11.016 -16.828 1.00 95.50 208 LEU A CA 1
ATOM 1509 C C . LEU A 1 208 ? -10.063 -10.832 -15.662 1.00 95.50 208 LEU A C 1
ATOM 1511 O O . LEU A 1 208 ? -11.112 -11.478 -15.640 1.00 95.50 208 LEU A O 1
ATOM 1515 N N . VAL A 1 209 ? -9.769 -9.921 -14.731 1.00 94.44 209 VAL A N 1
ATOM 1516 C CA . VAL A 1 209 ? -10.669 -9.588 -13.618 1.00 94.44 209 VAL A CA 1
ATOM 1517 C C . VAL A 1 209 ? -11.968 -8.972 -14.137 1.00 94.44 209 VAL A C 1
ATOM 1519 O O . VAL A 1 209 ? -13.043 -9.394 -13.715 1.00 94.44 209 VAL A O 1
ATOM 1522 N N . ALA A 1 210 ? -11.902 -8.039 -15.088 1.00 96.00 210 ALA A N 1
ATOM 1523 C CA . ALA A 1 210 ? -13.082 -7.408 -15.676 1.00 96.00 210 ALA A CA 1
ATOM 1524 C C . ALA A 1 210 ? -13.988 -8.426 -16.391 1.00 96.00 210 ALA A C 1
ATOM 1526 O O . ALA A 1 210 ? -15.207 -8.423 -16.202 1.00 96.00 210 ALA A O 1
ATOM 1527 N N . LEU A 1 211 ? -13.402 -9.335 -17.177 1.00 97.25 211 LEU A N 1
ATOM 1528 C CA . LEU A 1 211 ? -14.130 -10.428 -17.824 1.00 97.25 211 LEU A CA 1
ATOM 1529 C C . LEU A 1 211 ? -14.724 -11.382 -16.779 1.00 97.25 211 LEU A C 1
ATOM 1531 O O . LEU A 1 211 ? -15.887 -11.769 -16.894 1.00 97.25 211 LEU A O 1
ATOM 1535 N N . GLY A 1 212 ? -13.968 -11.710 -15.731 1.00 95.56 212 GLY A N 1
ATOM 1536 C CA . GLY A 1 212 ? -14.440 -12.518 -14.610 1.00 95.56 212 GLY A CA 1
ATOM 1537 C C . GLY A 1 212 ? -15.646 -11.894 -13.907 1.00 95.56 212 GLY A C 1
ATOM 1538 O O . GLY A 1 212 ? -16.647 -12.571 -13.689 1.00 95.56 212 GLY A O 1
ATOM 1539 N N . LEU A 1 213 ? -15.596 -10.596 -13.607 1.00 93.44 213 LEU A N 1
ATOM 1540 C CA . LEU A 1 213 ? -16.710 -9.857 -13.007 1.00 93.44 213 LEU A CA 1
ATOM 1541 C C . LEU A 1 213 ? -17.933 -9.805 -13.930 1.00 93.44 213 LEU A C 1
ATOM 1543 O O . LEU A 1 213 ? -19.061 -9.912 -13.455 1.00 93.44 213 LEU A O 1
ATOM 1547 N N . LYS A 1 214 ? -17.725 -9.678 -15.246 1.00 94.81 214 LYS A N 1
ATOM 1548 C CA . LYS A 1 214 ? -18.814 -9.635 -16.230 1.00 94.81 214 LYS A CA 1
ATOM 1549 C C . LYS A 1 214 ? -19.514 -10.984 -16.397 1.00 94.81 214 LYS A C 1
ATOM 1551 O O . LYS A 1 214 ? -20.736 -11.019 -16.507 1.00 94.81 214 LYS A O 1
ATOM 1556 N N . PHE A 1 215 ? -18.756 -12.077 -16.472 1.00 96.75 215 PHE A N 1
ATOM 1557 C CA . PHE A 1 215 ? -19.292 -13.385 -16.864 1.00 96.75 215 PHE A CA 1
ATOM 1558 C C . PHE A 1 215 ? -19.501 -14.352 -15.695 1.00 96.75 215 PHE A C 1
ATOM 1560 O O . PHE A 1 215 ? -20.391 -15.196 -15.761 1.00 96.75 215 PHE A O 1
ATOM 1567 N N . ILE A 1 216 ? -18.696 -14.258 -14.634 1.00 95.75 216 ILE A N 1
ATOM 1568 C CA . ILE A 1 216 ? -18.710 -15.181 -13.486 1.00 95.75 216 ILE A CA 1
ATOM 1569 C C . ILE A 1 216 ? -18.501 -14.455 -12.133 1.00 95.75 216 ILE A C 1
ATOM 1571 O O . ILE A 1 216 ? -17.655 -14.878 -11.336 1.00 95.75 216 ILE A O 1
ATOM 1575 N N . PRO A 1 217 ? -19.280 -13.399 -11.816 1.00 91.94 217 PRO A N 1
ATOM 1576 C CA . PRO A 1 217 ? -19.049 -12.543 -10.646 1.00 91.94 217 PRO A CA 1
ATOM 1577 C C . PRO A 1 217 ? -19.021 -13.312 -9.320 1.00 91.94 217 PRO A C 1
ATOM 1579 O O . PRO A 1 217 ? -18.122 -13.101 -8.513 1.00 91.94 217 PRO A O 1
ATOM 1582 N N . GLU A 1 218 ? -19.934 -14.266 -9.110 1.00 91.62 218 GLU A N 1
ATOM 1583 C CA . GLU A 1 218 ? -19.960 -15.074 -7.878 1.00 91.62 218 GLU A CA 1
ATOM 1584 C C . GLU A 1 218 ? -18.678 -15.887 -7.679 1.00 91.62 218 GLU A C 1
ATOM 1586 O O . GLU A 1 218 ? -18.168 -15.998 -6.564 1.00 91.62 218 GLU A O 1
ATOM 1591 N N . LYS A 1 219 ? -18.116 -16.440 -8.762 1.00 93.38 219 LYS A N 1
ATOM 1592 C CA . LYS A 1 219 ? -16.856 -17.190 -8.687 1.00 93.38 219 LYS A CA 1
ATOM 1593 C C . LYS A 1 219 ? -15.684 -16.262 -8.382 1.00 93.38 219 LYS A C 1
ATOM 1595 O O . LYS A 1 219 ? -14.823 -16.647 -7.598 1.00 93.38 219 LYS A O 1
ATOM 1600 N N . MET A 1 220 ? -15.676 -15.053 -8.945 1.00 93.44 220 MET A N 1
ATOM 1601 C CA . MET A 1 220 ? -14.654 -14.046 -8.643 1.00 93.44 220 MET A CA 1
ATOM 1602 C C . MET A 1 220 ? -14.704 -13.604 -7.182 1.00 93.44 220 MET A C 1
ATOM 1604 O O . MET A 1 220 ? -13.668 -13.563 -6.528 1.00 93.44 220 MET A O 1
ATOM 1608 N N . ILE A 1 221 ? -15.899 -13.340 -6.649 1.00 88.88 221 ILE A N 1
ATOM 1609 C CA . ILE A 1 221 ? -16.093 -12.950 -5.246 1.00 88.88 221 ILE A CA 1
ATOM 1610 C C . ILE A 1 221 ? -15.634 -14.072 -4.308 1.00 88.88 221 ILE A C 1
ATOM 1612 O O . ILE A 1 221 ? -14.873 -13.826 -3.372 1.00 88.88 221 ILE A O 1
ATOM 1616 N N . ASN A 1 222 ? -16.042 -15.315 -4.572 1.00 89.12 222 ASN A N 1
ATOM 1617 C CA . ASN A 1 222 ? -15.629 -16.460 -3.760 1.00 89.12 222 ASN A CA 1
ATOM 1618 C C . ASN A 1 222 ? -14.115 -16.711 -3.853 1.00 89.12 222 ASN A C 1
ATOM 1620 O O . ASN A 1 222 ? -13.467 -16.948 -2.834 1.00 89.12 222 ASN A O 1
ATOM 1624 N N . GLY A 1 223 ? -13.535 -16.607 -5.053 1.00 91.25 223 GLY A N 1
ATOM 1625 C CA . GLY A 1 223 ? -12.091 -16.712 -5.268 1.00 91.25 223 GLY A CA 1
ATOM 1626 C C . GLY A 1 223 ? -11.316 -15.631 -4.517 1.00 91.25 223 GLY A C 1
ATOM 1627 O O . GLY A 1 223 ? -10.346 -15.942 -3.831 1.00 91.25 223 GLY A O 1
ATOM 1628 N N . PHE A 1 224 ? -11.795 -14.387 -4.559 1.00 89.44 224 PHE A N 1
ATOM 1629 C CA . PHE A 1 224 ? -11.240 -13.272 -3.795 1.00 89.44 224 PHE A CA 1
ATOM 1630 C C . PHE A 1 224 ? -11.258 -13.545 -2.288 1.00 89.44 224 PHE A C 1
ATOM 1632 O O . PHE A 1 224 ? -10.247 -13.354 -1.620 1.00 89.44 224 PHE A O 1
ATOM 1639 N N . GLN A 1 225 ? -12.371 -14.040 -1.739 1.00 85.31 225 GLN A N 1
ATOM 1640 C CA . GLN A 1 225 ? -12.453 -14.350 -0.309 1.00 85.31 225 GLN A CA 1
ATOM 1641 C C . GLN A 1 225 ? -11.465 -15.445 0.105 1.00 85.31 225 GLN A C 1
ATOM 1643 O O . GLN A 1 225 ? -10.904 -15.389 1.198 1.00 85.31 225 GLN A O 1
ATOM 1648 N N . ILE A 1 226 ? -11.255 -16.447 -0.750 1.00 90.31 226 ILE A N 1
ATOM 1649 C CA . ILE A 1 226 ? -10.268 -17.503 -0.513 1.00 90.31 226 ILE A CA 1
ATOM 1650 C C . ILE A 1 226 ? -8.855 -16.916 -0.559 1.00 90.31 226 ILE A C 1
ATOM 1652 O O . ILE A 1 226 ? -8.097 -17.101 0.391 1.00 90.31 226 ILE A O 1
ATOM 1656 N N . PHE A 1 227 ? -8.528 -16.170 -1.617 1.00 89.62 227 PHE A N 1
ATOM 1657 C CA . PHE A 1 227 ? -7.244 -15.482 -1.765 1.00 89.62 227 PHE A CA 1
ATOM 1658 C C . PHE A 1 227 ? -6.928 -14.622 -0.540 1.00 89.62 227 PHE A C 1
ATOM 1660 O O . PHE A 1 227 ? -5.858 -14.744 0.047 1.00 89.62 227 PHE A O 1
ATOM 1667 N N . ALA A 1 228 ? -7.891 -13.822 -0.096 1.00 85.62 228 ALA A N 1
ATOM 1668 C CA . ALA A 1 228 ? -7.713 -12.933 1.032 1.00 85.62 228 ALA A CA 1
ATOM 1669 C C . ALA A 1 228 ? -7.471 -13.676 2.356 1.00 85.62 228 ALA A C 1
ATOM 1671 O O . ALA A 1 228 ? -6.638 -13.257 3.154 1.00 85.62 228 ALA A O 1
ATOM 1672 N N . LYS A 1 229 ? -8.139 -14.816 2.582 1.00 87.56 229 LYS A N 1
ATOM 1673 C CA . LYS A 1 229 ? -7.861 -15.680 3.744 1.00 87.56 229 LYS A CA 1
ATOM 1674 C C . LYS A 1 229 ? -6.445 -16.249 3.702 1.00 87.56 229 LYS A C 1
ATOM 1676 O O . LYS A 1 229 ? -5.772 -16.252 4.729 1.00 87.56 229 LYS A O 1
ATOM 1681 N N . PHE A 1 230 ? -5.994 -16.718 2.536 1.00 91.06 230 PHE A N 1
ATOM 1682 C CA . PHE A 1 230 ? -4.619 -17.195 2.361 1.00 91.06 230 PHE A CA 1
ATOM 1683 C C . PHE A 1 230 ? -3.605 -16.085 2.606 1.00 91.06 230 PHE A C 1
ATOM 1685 O O . PHE A 1 230 ? -2.605 -16.321 3.278 1.00 91.06 230 PHE A O 1
ATOM 1692 N N . LEU A 1 231 ? -3.889 -14.880 2.114 1.00 88.50 231 LEU A N 1
ATOM 1693 C CA . LEU A 1 231 ? -3.040 -13.722 2.332 1.00 88.50 231 LEU A CA 1
ATOM 1694 C C . LEU A 1 231 ? -2.927 -13.408 3.827 1.00 88.50 231 LEU A C 1
ATOM 1696 O O . LEU A 1 231 ? -1.823 -13.385 4.352 1.00 88.50 231 LEU A O 1
ATOM 1700 N N . VAL A 1 232 ? -4.045 -13.283 4.547 1.00 87.75 232 VAL A N 1
ATOM 1701 C CA . VAL A 1 232 ? -4.035 -13.046 6.003 1.00 87.75 232 VAL A CA 1
ATOM 1702 C C . VAL A 1 232 ? -3.268 -14.144 6.752 1.00 87.75 232 VAL A C 1
ATOM 1704 O O . VAL A 1 232 ? -2.492 -13.841 7.659 1.00 87.75 232 VAL A O 1
ATOM 1707 N N . ALA A 1 233 ? -3.424 -15.412 6.361 1.00 92.62 233 ALA A N 1
ATOM 1708 C CA . ALA A 1 233 ? -2.676 -16.515 6.961 1.00 92.62 233 ALA A CA 1
ATOM 1709 C C . ALA A 1 233 ? -1.163 -16.388 6.713 1.00 92.62 233 ALA A C 1
ATOM 1711 O O . ALA A 1 233 ? -0.380 -16.537 7.649 1.00 92.62 233 ALA A O 1
ATOM 1712 N N . LEU A 1 234 ? -0.753 -16.062 5.484 1.00 91.88 234 LEU A N 1
ATOM 1713 C CA . LEU A 1 234 ? 0.647 -15.839 5.120 1.00 91.88 234 LEU A CA 1
ATOM 1714 C C . LEU A 1 234 ? 1.264 -14.694 5.932 1.00 91.88 234 LEU A C 1
ATOM 1716 O O . LEU A 1 234 ? 2.331 -14.873 6.515 1.00 91.88 234 LEU A O 1
ATOM 1720 N N . ILE A 1 235 ? 0.567 -13.558 6.028 1.00 90.38 235 ILE A N 1
ATOM 1721 C CA . ILE A 1 235 ? 0.985 -12.398 6.832 1.00 90.38 235 ILE A CA 1
ATOM 1722 C C . ILE A 1 235 ? 1.183 -12.808 8.286 1.00 90.38 235 ILE A C 1
ATOM 1724 O O . ILE A 1 235 ? 2.214 -12.516 8.884 1.00 90.38 235 ILE A O 1
ATOM 1728 N N . THR A 1 236 ? 0.216 -13.536 8.842 1.00 93.50 236 THR A N 1
ATOM 1729 C CA . THR A 1 236 ? 0.261 -13.990 10.236 1.00 93.50 236 THR A CA 1
ATOM 1730 C C . THR A 1 236 ? 1.452 -14.917 10.487 1.00 93.50 236 THR A C 1
ATOM 1732 O O . THR A 1 236 ? 2.146 -14.765 11.492 1.00 93.50 236 THR A O 1
ATOM 1735 N N . ILE A 1 237 ? 1.731 -15.848 9.568 1.00 96.00 237 ILE A N 1
ATOM 1736 C CA . ILE A 1 237 ? 2.890 -16.749 9.652 1.00 96.00 237 ILE A CA 1
ATOM 1737 C C . ILE A 1 237 ? 4.196 -15.953 9.569 1.00 96.00 237 ILE A C 1
ATOM 1739 O O . ILE A 1 237 ? 5.088 -16.170 10.387 1.00 96.00 237 ILE A O 1
ATOM 1743 N N . GLY A 1 238 ? 4.296 -15.016 8.622 1.00 95.06 238 GLY A N 1
ATOM 1744 C CA . GLY A 1 238 ? 5.456 -14.137 8.472 1.00 95.06 238 GLY A CA 1
ATOM 1745 C C . GLY A 1 238 ? 5.725 -13.319 9.729 1.00 95.06 238 GLY A C 1
ATOM 1746 O O . GLY A 1 238 ? 6.850 -13.296 10.220 1.00 95.06 238 GLY A O 1
ATOM 1747 N N . LEU A 1 239 ? 4.677 -12.721 10.301 1.00 95.38 239 LEU A N 1
ATOM 1748 C CA . LEU A 1 239 ? 4.752 -11.965 11.548 1.00 95.38 239 LEU A CA 1
ATOM 1749 C C . LEU A 1 239 ? 5.231 -12.854 12.701 1.00 95.38 239 LEU A C 1
ATOM 1751 O O . LEU A 1 239 ? 6.183 -12.497 13.392 1.00 95.38 239 LEU A O 1
ATOM 1755 N N . ALA A 1 240 ? 4.611 -14.020 12.898 1.00 97.31 240 ALA A N 1
ATOM 1756 C CA . ALA A 1 240 ? 4.990 -14.938 13.969 1.00 97.31 240 ALA A CA 1
ATOM 1757 C C . ALA A 1 240 ? 6.451 -15.395 13.836 1.00 97.31 240 ALA A C 1
ATOM 1759 O O . ALA A 1 240 ? 7.201 -15.358 14.812 1.00 97.31 240 ALA A O 1
ATOM 1760 N N . ALA A 1 241 ? 6.877 -15.773 12.628 1.00 97.69 241 ALA A N 1
ATOM 1761 C CA . ALA A 1 241 ? 8.249 -16.188 12.360 1.00 97.69 241 ALA A CA 1
ATOM 1762 C C . ALA A 1 241 ? 9.251 -15.044 12.581 1.00 97.69 241 ALA A C 1
ATOM 1764 O O . ALA A 1 241 ? 10.292 -15.260 13.200 1.00 97.69 241 ALA A O 1
ATOM 1765 N N . ALA A 1 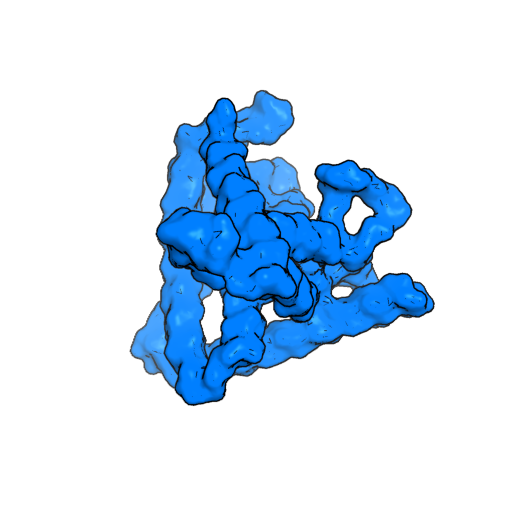242 ? 8.924 -13.822 12.153 1.00 96.31 242 ALA A N 1
ATOM 1766 C CA . ALA A 1 242 ? 9.778 -12.655 12.345 1.00 96.31 242 ALA A CA 1
ATOM 1767 C C . ALA A 1 242 ? 9.915 -12.260 13.825 1.00 96.31 242 ALA A C 1
ATOM 1769 O O . ALA A 1 242 ? 11.015 -11.952 14.285 1.00 96.31 242 ALA A O 1
ATOM 1770 N N . VAL A 1 243 ? 8.826 -12.332 14.598 1.00 96.94 243 VAL A N 1
ATOM 1771 C CA . VAL A 1 243 ? 8.845 -12.086 16.050 1.00 96.94 243 VAL A CA 1
ATOM 1772 C C . VAL A 1 243 ? 9.658 -13.157 16.778 1.00 96.94 243 VAL A C 1
ATOM 1774 O O . VAL A 1 243 ? 10.467 -12.823 17.643 1.00 96.94 243 VAL A O 1
ATOM 1777 N N . ILE A 1 244 ? 9.495 -14.433 16.413 1.00 97.75 244 ILE A N 1
ATOM 1778 C CA . ILE A 1 244 ? 10.291 -15.539 16.966 1.00 97.75 244 ILE A CA 1
ATOM 1779 C C . ILE A 1 244 ? 11.778 -15.348 16.648 1.00 97.75 244 ILE A C 1
ATOM 1781 O O . ILE A 1 244 ? 12.615 -15.485 17.542 1.00 97.75 244 ILE A O 1
ATOM 1785 N N . LYS A 1 245 ? 12.113 -14.974 15.411 1.00 95.94 245 LYS A N 1
ATOM 1786 C CA . LYS A 1 245 ? 13.489 -14.668 15.010 1.00 95.94 245 LYS A CA 1
ATOM 1787 C C . LYS A 1 245 ? 14.070 -13.519 15.830 1.00 95.94 245 LYS A C 1
ATOM 1789 O O . LYS A 1 245 ? 15.190 -13.636 16.312 1.00 95.94 245 LYS A O 1
ATOM 1794 N N . PHE A 1 246 ? 13.308 -12.447 16.037 1.00 95.81 246 PHE A N 1
ATOM 1795 C CA . PHE A 1 246 ? 13.754 -11.289 16.812 1.00 95.81 246 PHE A CA 1
ATOM 1796 C C . PHE A 1 246 ? 13.952 -11.603 18.304 1.00 95.81 246 PHE A C 1
ATOM 1798 O O . PHE A 1 246 ? 14.992 -11.269 18.863 1.00 95.81 246 PHE A O 1
ATOM 1805 N N . LEU A 1 247 ? 12.978 -12.248 18.953 1.00 97.06 247 LEU A N 1
ATOM 1806 C CA . LEU A 1 247 ? 13.005 -12.473 20.404 1.00 97.06 247 LEU A CA 1
ATOM 1807 C C . LEU A 1 247 ? 13.836 -13.690 20.823 1.00 97.06 247 LEU A C 1
ATOM 1809 O O . LEU A 1 247 ? 14.443 -13.669 21.892 1.00 97.06 247 LEU A O 1
ATOM 1813 N N . LEU A 1 248 ? 13.832 -14.760 20.023 1.00 96.88 248 LEU A N 1
ATOM 1814 C CA . LEU A 1 248 ? 14.459 -16.043 20.369 1.00 96.88 248 LEU A CA 1
ATOM 1815 C C . LEU A 1 248 ? 15.689 -16.364 19.510 1.00 96.88 248 LEU A C 1
ATOM 1817 O O . LEU A 1 248 ? 16.398 -17.326 19.804 1.00 96.88 248 LEU A O 1
ATOM 1821 N N . GLY A 1 249 ? 15.944 -15.605 18.440 1.00 93.19 249 GLY A N 1
ATOM 1822 C CA . GLY A 1 249 ? 17.033 -15.881 17.498 1.00 93.19 249 GLY A CA 1
ATOM 1823 C C . GLY A 1 249 ? 16.786 -17.097 16.600 1.00 93.19 249 GLY A C 1
ATOM 1824 O O . GLY A 1 249 ? 17.707 -17.555 15.928 1.00 93.19 249 GLY A O 1
ATOM 1825 N N . TRP A 1 250 ? 15.573 -17.661 16.597 1.00 95.31 250 TRP A N 1
ATOM 1826 C CA . TRP A 1 250 ? 15.254 -18.858 15.818 1.00 95.31 250 TRP A CA 1
ATOM 1827 C C . TRP A 1 250 ? 14.886 -18.492 14.382 1.00 95.31 250 TRP A C 1
ATOM 1829 O O . TRP A 1 250 ? 13.862 -17.854 14.134 1.00 95.31 250 TRP A O 1
ATOM 1839 N N . ASP A 1 251 ? 15.695 -18.941 13.425 1.00 92.81 251 ASP A N 1
ATOM 1840 C CA . ASP A 1 251 ? 15.472 -18.683 12.002 1.00 92.81 251 ASP A CA 1
ATOM 1841 C C . ASP A 1 251 ? 14.534 -19.739 11.390 1.00 92.81 251 ASP A C 1
ATOM 1843 O O . ASP A 1 251 ? 14.965 -20.689 10.740 1.00 92.81 251 ASP A O 1
ATOM 1847 N N . LEU A 1 252 ? 13.228 -19.607 11.658 1.00 94.94 252 LEU A N 1
ATOM 1848 C CA . LEU A 1 252 ? 12.204 -20.542 11.163 1.00 94.94 252 LEU A CA 1
ATOM 1849 C C . LEU A 1 252 ? 12.018 -20.480 9.641 1.00 94.94 252 LEU A C 1
ATOM 1851 O O . LEU A 1 252 ? 11.719 -21.493 9.011 1.00 94.94 252 LEU A O 1
ATOM 1855 N N . ILE A 1 253 ? 12.159 -19.286 9.063 1.00 95.31 253 ILE A N 1
ATOM 1856 C CA . ILE A 1 253 ? 12.068 -19.039 7.624 1.00 95.31 253 ILE A CA 1
ATOM 1857 C C . ILE A 1 253 ? 13.363 -18.328 7.211 1.00 95.31 253 ILE A C 1
ATOM 1859 O O . ILE A 1 253 ? 13.534 -17.147 7.534 1.00 95.31 253 ILE A O 1
ATOM 1863 N N . PRO A 1 254 ? 14.273 -19.021 6.503 1.00 92.56 254 PRO A N 1
ATOM 1864 C CA . PRO A 1 254 ? 15.509 -18.420 6.025 1.00 92.56 254 PRO A CA 1
ATOM 1865 C C . PRO A 1 254 ? 15.232 -17.225 5.109 1.00 92.56 254 PRO A C 1
ATOM 1867 O O . PRO A 1 254 ? 14.358 -17.285 4.245 1.00 92.56 254 PRO A O 1
ATOM 1870 N N . GLY A 1 255 ? 15.996 -16.147 5.286 1.00 90.44 255 GLY A N 1
ATOM 1871 C CA . GLY A 1 255 ? 15.883 -14.940 4.459 1.00 90.44 255 GLY A CA 1
ATOM 1872 C C . GLY A 1 255 ? 14.813 -13.935 4.898 1.00 90.44 255 GLY A C 1
ATOM 1873 O O . GLY A 1 255 ? 14.615 -12.949 4.196 1.00 90.44 255 GLY A O 1
ATOM 1874 N N . LEU A 1 256 ? 14.145 -14.143 6.044 1.00 92.88 256 LEU A N 1
ATOM 1875 C CA . LEU A 1 256 ? 13.281 -13.111 6.631 1.00 92.88 256 LEU A CA 1
ATOM 1876 C C . LEU A 1 256 ? 14.064 -11.832 6.928 1.00 92.88 256 LEU A C 1
ATOM 1878 O O . LEU A 1 256 ? 15.097 -11.896 7.612 1.00 92.88 256 LEU A O 1
ATOM 1882 N N . ASP A 1 257 ? 13.511 -10.703 6.487 1.00 90.69 257 ASP A N 1
ATOM 1883 C CA . ASP A 1 257 ? 14.038 -9.374 6.786 1.00 90.69 257 ASP A CA 1
ATOM 1884 C C . ASP A 1 257 ? 13.824 -9.020 8.274 1.00 90.69 257 ASP A C 1
ATOM 1886 O O . ASP A 1 257 ? 12.782 -9.370 8.848 1.00 90.69 257 ASP A O 1
ATOM 1890 N N . PRO A 1 258 ? 14.781 -8.345 8.938 1.00 92.38 258 PRO A N 1
ATOM 1891 C CA . PRO A 1 258 ? 14.608 -7.883 10.311 1.00 92.38 258 PRO A CA 1
ATOM 1892 C C . PRO A 1 258 ? 13.442 -6.895 10.456 1.00 92.38 258 PRO A C 1
ATOM 1894 O O . PRO A 1 258 ? 13.292 -5.955 9.681 1.00 92.38 258 PRO A O 1
ATOM 1897 N N . ILE A 1 259 ? 12.629 -7.068 11.502 1.00 94.38 259 ILE A N 1
ATOM 1898 C CA . ILE A 1 259 ? 11.487 -6.174 11.783 1.00 94.38 259 ILE A CA 1
ATOM 1899 C C . ILE A 1 259 ? 11.875 -4.930 12.597 1.00 94.38 259 ILE A C 1
ATOM 1901 O O . ILE A 1 259 ? 11.162 -3.928 12.567 1.00 94.38 259 ILE A O 1
ATOM 1905 N N . PHE A 1 260 ? 13.021 -4.989 13.278 1.00 94.00 260 PHE A N 1
ATOM 1906 C CA . PHE A 1 260 ? 13.706 -3.879 13.942 1.00 94.00 260 PHE A CA 1
ATOM 1907 C C . PHE A 1 260 ? 15.084 -3.687 13.312 1.00 94.00 260 PHE A C 1
ATOM 1909 O O . PHE A 1 260 ? 15.565 -4.579 12.614 1.00 94.00 260 PHE A O 1
ATOM 1916 N N . MET A 1 261 ? 15.723 -2.551 13.600 1.00 90.94 261 MET A N 1
ATOM 1917 C CA . MET A 1 261 ? 17.084 -2.269 13.146 1.00 90.94 261 MET A CA 1
ATOM 1918 C C . MET A 1 261 ? 18.046 -3.415 13.483 1.00 90.94 261 MET A C 1
ATOM 1920 O O . MET A 1 261 ? 18.084 -3.906 14.616 1.00 90.94 261 MET A O 1
ATOM 1924 N N . ALA A 1 262 ? 18.835 -3.814 12.495 1.00 89.19 262 ALA A N 1
ATOM 1925 C CA . ALA A 1 262 ? 19.858 -4.843 12.595 1.00 89.19 262 ALA A CA 1
ATOM 1926 C C . ALA A 1 262 ? 21.271 -4.236 12.480 1.00 89.19 262 ALA A C 1
ATOM 1928 O O . ALA A 1 262 ? 21.429 -3.110 12.003 1.00 89.19 262 ALA A O 1
ATOM 1929 N N . PRO A 1 263 ? 22.329 -4.956 12.907 1.00 87.44 263 PRO A N 1
ATOM 1930 C CA . PRO A 1 263 ? 23.703 -4.495 12.725 1.00 87.44 263 PRO A CA 1
ATOM 1931 C C . PRO A 1 263 ? 24.001 -4.169 11.254 1.00 87.44 263 PRO A C 1
ATOM 1933 O O . PRO A 1 263 ? 23.873 -5.033 10.391 1.00 87.44 263 PRO A O 1
ATOM 1936 N N . GLY A 1 264 ? 24.418 -2.930 10.988 1.00 85.31 264 GLY A N 1
ATOM 1937 C CA . GLY A 1 264 ? 24.665 -2.412 9.636 1.00 85.31 264 GLY A CA 1
ATOM 1938 C C . GLY A 1 264 ? 23.590 -1.449 9.124 1.00 85.31 264 GLY A C 1
ATOM 1939 O O . GLY A 1 264 ? 23.867 -0.700 8.191 1.00 85.31 264 GLY A O 1
ATOM 1940 N N . ASP A 1 265 ? 22.415 -1.406 9.758 1.00 88.56 265 ASP A N 1
ATOM 1941 C CA . ASP A 1 265 ? 21.388 -0.411 9.447 1.00 88.56 265 ASP A CA 1
ATOM 1942 C C . ASP A 1 265 ? 21.810 0.977 9.941 1.00 88.56 265 ASP A C 1
ATOM 1944 O O . ASP A 1 265 ? 22.312 1.136 11.059 1.00 88.56 265 ASP A O 1
ATOM 1948 N N . GLN A 1 266 ? 21.566 1.996 9.117 1.00 85.19 266 GLN A N 1
ATOM 1949 C CA . GLN A 1 266 ? 21.792 3.395 9.470 1.00 85.19 266 GLN A CA 1
ATOM 1950 C C . GLN A 1 266 ? 20.449 4.085 9.753 1.00 85.19 266 GLN A C 1
ATOM 1952 O O . GLN A 1 266 ? 19.562 4.045 8.891 1.00 85.19 266 GLN A O 1
ATOM 1957 N N . PRO A 1 267 ? 20.274 4.716 10.935 1.00 82.06 267 PRO A N 1
ATOM 1958 C CA . PRO A 1 267 ? 19.043 5.427 11.263 1.00 82.06 267 PRO A CA 1
ATOM 1959 C C . PRO A 1 267 ? 18.718 6.491 10.213 1.00 82.06 267 PRO A C 1
ATOM 1961 O O . PRO A 1 267 ? 19.577 7.296 9.857 1.00 82.06 267 PRO A O 1
ATOM 1964 N N . GLY A 1 268 ? 17.477 6.502 9.730 1.00 73.44 268 GLY A N 1
ATOM 1965 C CA . GLY A 1 268 ? 17.019 7.439 8.701 1.00 73.44 268 GLY A CA 1
ATOM 1966 C C . GLY A 1 268 ? 17.363 7.054 7.257 1.00 73.44 268 GLY A C 1
ATOM 1967 O O . GLY A 1 268 ? 16.802 7.654 6.344 1.00 73.44 268 GLY A O 1
ATOM 1968 N N . GLU A 1 269 ? 18.212 6.046 7.027 1.00 78.25 269 GLU A N 1
ATOM 1969 C CA . GLU A 1 269 ? 18.455 5.487 5.686 1.00 78.25 269 GLU A CA 1
ATOM 1970 C C . GLU A 1 269 ? 17.668 4.194 5.459 1.00 78.25 269 GLU A C 1
ATOM 1972 O O . GLU A 1 269 ? 17.093 3.987 4.389 1.00 78.25 269 GLU A O 1
ATOM 1977 N N . VAL A 1 270 ? 17.628 3.328 6.475 1.00 78.88 270 VAL A N 1
ATOM 1978 C CA . VAL A 1 270 ? 16.925 2.044 6.432 1.00 78.88 270 VAL A CA 1
ATOM 1979 C C . VAL A 1 270 ? 15.852 2.044 7.504 1.00 78.88 270 VAL A C 1
ATOM 1981 O O . VAL A 1 270 ? 16.152 1.958 8.690 1.00 78.88 270 VAL A O 1
ATOM 1984 N N . MET A 1 271 ? 14.595 2.106 7.075 1.00 83.94 271 MET A N 1
ATOM 1985 C CA . MET A 1 271 ? 13.456 1.951 7.971 1.00 83.94 271 MET A CA 1
ATOM 1986 C C . MET A 1 271 ? 12.948 0.516 7.890 1.00 83.94 271 MET A C 1
ATOM 1988 O O . MET A 1 271 ? 12.499 0.059 6.837 1.00 83.94 271 MET A O 1
ATOM 1992 N N . ARG A 1 272 ? 13.014 -0.201 9.012 1.00 89.94 272 ARG A N 1
ATOM 1993 C CA . ARG A 1 272 ? 12.452 -1.555 9.133 1.00 89.94 272 ARG A CA 1
ATOM 1994 C C . ARG A 1 272 ? 10.958 -1.496 9.432 1.00 89.94 272 ARG A C 1
ATOM 1996 O O . ARG A 1 272 ? 10.431 -0.442 9.785 1.00 89.94 272 ARG A O 1
ATOM 2003 N N . ALA A 1 273 ? 10.275 -2.635 9.313 1.00 90.88 273 ALA A N 1
ATOM 2004 C CA . ALA A 1 273 ? 8.815 -2.711 9.375 1.00 90.88 273 ALA A CA 1
ATOM 2005 C C . ALA A 1 273 ? 8.200 -1.921 10.547 1.00 90.88 273 ALA A C 1
ATOM 2007 O O . ALA A 1 273 ? 7.282 -1.130 10.338 1.00 90.88 273 ALA A O 1
ATOM 2008 N N . ILE A 1 274 ? 8.727 -2.083 11.768 1.00 93.62 274 ILE A N 1
ATOM 2009 C CA . ILE A 1 274 ? 8.188 -1.405 12.957 1.00 93.62 274 ILE A CA 1
ATOM 2010 C C . ILE A 1 274 ? 8.401 0.114 12.908 1.00 93.62 274 ILE A C 1
ATOM 2012 O O . ILE A 1 274 ? 7.513 0.865 13.310 1.00 93.62 274 ILE A O 1
ATOM 2016 N N . GLU A 1 275 ? 9.542 0.577 12.399 1.00 92.19 275 GLU A N 1
ATOM 2017 C CA . GLU A 1 275 ? 9.836 2.008 12.276 1.00 92.19 275 GLU A CA 1
ATOM 2018 C C . GLU A 1 275 ? 8.963 2.670 11.205 1.00 92.19 275 GLU A C 1
ATOM 2020 O O . GLU A 1 275 ? 8.442 3.760 11.435 1.00 92.19 275 GLU A O 1
ATOM 2025 N N . VAL A 1 276 ? 8.723 1.986 10.080 1.00 90.56 276 VAL A N 1
ATOM 2026 C CA . VAL A 1 276 ? 7.773 2.437 9.048 1.00 90.56 276 VAL A CA 1
ATOM 2027 C C . VAL A 1 276 ? 6.364 2.566 9.626 1.00 90.56 276 VAL A C 1
ATOM 2029 O O . VAL A 1 276 ? 5.714 3.594 9.474 1.00 90.56 276 VAL A O 1
ATOM 2032 N N . ILE A 1 277 ? 5.885 1.559 10.354 1.00 91.69 277 ILE A N 1
ATOM 2033 C CA . ILE A 1 277 ? 4.555 1.611 10.979 1.00 91.69 277 ILE A CA 1
ATOM 2034 C C . ILE A 1 277 ? 4.468 2.742 12.017 1.00 91.69 277 ILE A C 1
ATOM 2036 O O . ILE A 1 277 ? 3.458 3.450 12.094 1.00 91.69 277 ILE A O 1
ATOM 2040 N N . GLY A 1 278 ? 5.527 2.938 12.805 1.00 93.81 278 GLY A N 1
ATOM 2041 C CA . GLY A 1 278 ? 5.620 4.034 13.767 1.00 93.81 278 GLY A CA 1
ATOM 2042 C C . GLY A 1 278 ? 5.584 5.405 13.093 1.00 93.81 278 GLY A C 1
ATOM 2043 O O . GLY A 1 278 ? 4.848 6.284 13.540 1.00 93.81 278 GLY A O 1
ATOM 2044 N N . SER A 1 279 ? 6.311 5.582 11.986 1.00 92.75 279 SER A N 1
ATOM 2045 C CA . SER A 1 279 ? 6.335 6.848 11.248 1.00 92.75 279 SER A CA 1
ATOM 2046 C C . SER A 1 279 ? 4.980 7.169 10.616 1.00 92.75 279 SER A C 1
ATOM 2048 O O . SER A 1 279 ? 4.515 8.302 10.746 1.00 92.75 279 SER A O 1
ATOM 2050 N N . ILE A 1 280 ? 4.294 6.176 10.038 1.00 92.12 280 ILE A N 1
ATOM 2051 C CA . ILE A 1 280 ? 2.919 6.328 9.538 1.00 92.12 280 ILE A CA 1
ATOM 2052 C C . ILE A 1 280 ? 1.998 6.777 10.677 1.00 92.12 280 ILE A C 1
ATOM 2054 O O . ILE A 1 280 ? 1.258 7.748 10.527 1.00 92.12 280 ILE A O 1
ATOM 2058 N N . SER A 1 281 ? 2.087 6.133 11.843 1.00 93.50 281 SER A N 1
ATOM 2059 C CA . SER A 1 281 ? 1.245 6.455 13.005 1.00 93.50 281 SER A CA 1
ATOM 2060 C C . SER A 1 281 ? 1.449 7.896 13.490 1.00 93.50 281 SER A C 1
ATOM 2062 O O . SER A 1 281 ? 0.481 8.571 13.837 1.00 93.50 281 SER A O 1
ATOM 2064 N N . CYS A 1 282 ? 2.679 8.421 13.433 1.00 95.69 282 CYS A N 1
ATOM 2065 C CA . CYS A 1 282 ? 2.958 9.832 13.717 1.00 95.69 282 CYS A CA 1
ATOM 2066 C C . CYS A 1 282 ? 2.247 10.787 12.744 1.00 95.69 282 CYS A C 1
ATOM 2068 O O . CYS A 1 282 ? 1.782 11.846 13.161 1.00 95.69 282 CYS A O 1
ATOM 2070 N N . VAL A 1 283 ? 2.132 10.425 11.464 1.00 95.56 283 VAL A N 1
ATOM 2071 C CA . VAL A 1 283 ? 1.371 11.214 10.479 1.00 95.56 283 VAL A CA 1
ATOM 2072 C C . VAL A 1 283 ? -0.135 11.124 10.756 1.00 95.56 283 VAL A C 1
ATOM 2074 O O . VAL A 1 283 ? -0.841 12.135 10.680 1.00 95.56 283 VAL A O 1
ATOM 2077 N N . LEU A 1 284 ? -0.633 9.943 11.140 1.00 95.12 284 LEU A N 1
ATOM 2078 C CA . LEU A 1 284 ? -2.053 9.714 11.435 1.00 95.12 284 LEU A CA 1
ATOM 2079 C C . LEU A 1 284 ? -2.571 10.522 12.631 1.00 95.12 284 LEU A C 1
ATOM 2081 O O . LEU A 1 284 ? -3.734 10.929 12.611 1.00 95.12 284 LEU A O 1
ATOM 2085 N N . LEU A 1 285 ? -1.706 10.851 13.600 1.00 97.12 285 LEU A N 1
ATOM 2086 C CA . LEU A 1 285 ? -2.023 11.783 14.694 1.00 97.12 285 LEU A CA 1
ATOM 2087 C C . LEU A 1 285 ? -2.571 13.131 14.203 1.00 97.12 285 LEU A C 1
ATOM 2089 O O . LEU A 1 285 ? -3.314 13.785 14.928 1.00 97.12 285 LEU A O 1
ATOM 2093 N N . GLY A 1 286 ? -2.175 13.569 13.004 1.00 96.69 286 GLY A N 1
ATOM 2094 C CA . GLY A 1 286 ? -2.688 14.779 12.360 1.00 96.69 286 GLY A CA 1
ATOM 2095 C C . GLY A 1 286 ? -3.739 14.513 11.293 1.00 96.69 286 GLY A C 1
ATOM 2096 O O . GLY A 1 286 ? -4.689 15.282 11.165 1.00 96.69 286 GLY A O 1
ATOM 2097 N N . ALA A 1 287 ? -3.591 13.412 10.549 1.00 96.31 287 ALA A N 1
ATOM 2098 C CA . ALA A 1 287 ? -4.489 13.055 9.455 1.00 96.31 287 ALA A CA 1
ATOM 2099 C C . ALA A 1 287 ? -5.940 12.884 9.915 1.00 96.31 287 ALA A C 1
ATOM 2101 O O . ALA A 1 287 ? -6.846 13.445 9.308 1.00 96.31 287 ALA A O 1
ATOM 2102 N N . TYR A 1 288 ? -6.159 12.111 10.980 1.00 95.81 288 TYR A N 1
ATOM 2103 C CA . TYR A 1 288 ? -7.506 11.764 11.433 1.00 95.81 288 TYR A CA 1
ATOM 2104 C C . TYR A 1 288 ? -8.247 12.984 11.9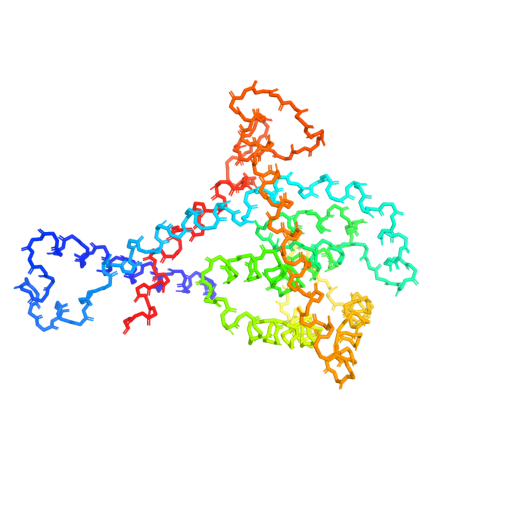99 1.00 95.81 288 TYR A C 1
ATOM 2106 O O . TYR A 1 288 ? -9.359 13.264 11.546 1.00 95.81 288 TYR A O 1
ATOM 2114 N N . PRO A 1 289 ? -7.636 13.795 12.887 1.00 96.69 289 PRO A N 1
ATOM 2115 C CA . PRO A 1 289 ? -8.248 15.050 13.310 1.00 96.69 289 PRO A CA 1
ATOM 2116 C C . PRO A 1 289 ? -8.531 16.028 12.172 1.00 96.69 289 PRO A C 1
ATOM 2118 O O . PRO A 1 289 ? -9.567 16.680 12.193 1.00 96.69 289 PRO A O 1
ATOM 2121 N N . MET A 1 290 ? -7.644 16.124 11.177 1.00 96.75 290 MET A N 1
ATOM 2122 C CA . MET A 1 290 ? -7.852 16.987 10.008 1.00 96.75 290 MET A CA 1
ATOM 2123 C C . MET A 1 290 ? -9.086 16.585 9.194 1.00 96.75 290 MET A C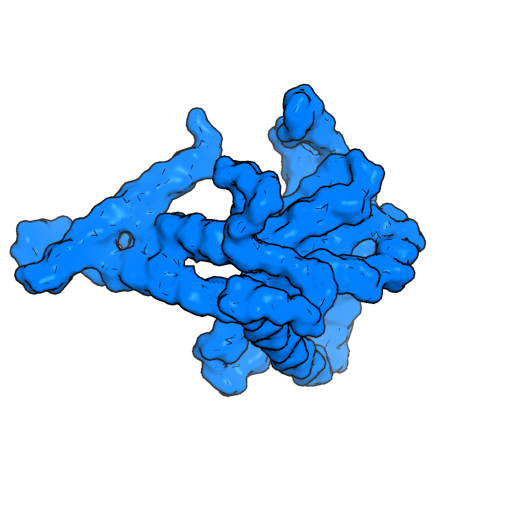 1
ATOM 2125 O O . MET A 1 290 ? -9.719 17.442 8.597 1.00 96.75 290 MET A O 1
ATOM 2129 N N . VAL A 1 291 ? -9.419 15.294 9.128 1.00 94.88 291 VAL A N 1
ATOM 2130 C CA . VAL A 1 291 ? -10.615 14.822 8.408 1.00 94.88 291 VAL A CA 1
ATOM 2131 C C . VAL A 1 291 ? -11.895 15.106 9.197 1.00 94.88 291 VAL A C 1
ATOM 2133 O O . VAL A 1 291 ? -12.949 15.310 8.598 1.00 94.88 291 VAL A O 1
ATOM 2136 N N . LEU A 1 292 ? -11.815 15.113 10.529 1.00 94.69 292 LEU A N 1
ATOM 2137 C CA . LEU A 1 292 ? -12.949 15.438 11.391 1.00 94.69 292 LEU A CA 1
ATOM 2138 C C . LEU A 1 292 ? -13.303 16.936 11.367 1.00 94.69 292 LEU A C 1
ATOM 2140 O O . LEU A 1 292 ? -14.487 17.269 11.437 1.00 94.69 292 LEU A O 1
ATOM 2144 N N . LEU A 1 293 ? -12.287 17.807 11.347 1.00 92.31 293 LEU A N 1
ATOM 2145 C CA . LEU A 1 293 ? -12.392 19.262 11.538 1.00 92.31 293 LEU A CA 1
ATOM 2146 C C . LEU A 1 293 ? -12.548 20.034 10.222 1.00 92.31 293 LEU A C 1
ATOM 2148 O O . LEU A 1 293 ? -13.399 20.954 10.198 1.00 92.31 293 LEU A O 1
#

Sequence (293 aa):
MGINEIIMYIMMFFMLIAAVDRILSQFGGSARFLGKFGKSIEGSGGQFEEGFMAMGALGLAMVGMTALAPVLAHLLGPVIIPLYEMLGANPSMFAGTLLACDMGGFFLAKELAGGDVAAWLYSGLILGAMMGPTLVFSIPVALGIIEPSDRRYLALGVLAGIVTIPIGCIAGGLVAMYSGVEINGQPVEFTFALILMNMIPVLIVAVLVALGLKFIPEKMINGFQIFAKFLVALITIGLAAAVIKFLLGWDLIPGLDPIFMAPGDQPGEVMRAIEVIGSISCVLLGAYPMVLL

InterPro domains:
  IPR007441 Ethanolamine utilisation protein EutH [PF04346] (3-293)
  IPR007441 Ethanolamine utilisation protein EutH [PTHR40089] (1-293)

Secondary structure (DSSP, 8-state):
--HHHHHHHHHHHHHHHHHHHHHHHTTT-HHHHHHHHHHHHTTHHHHHHHHHHHHHHHHHHHHHHHHHHHHHHHHHHHHHHHHHHHTT--TTHHHHHHS-IIIIIHHHHHHHTTT-HHHHHIIIIIGGGTHHHIIIIIHHHHHHHS-GGGHHHHHHHHHHHHHHHHHHHHHHHHHHHHTT-EETTEE----HHHHHHHHHHHHHHHHHHHHHHHH-HHHHHHHHHHHHHHHHHHHHHHHHHHHHHHHH---SSTTPPPSS--TT--TTT---HHHHHHHHHHHHHHHHHHHH-

Organism: NCBI:txid1134687

Radius of gyration: 21.16 Å; chains: 1; bounding box: 48×49×57 Å